Protein AF-A0A9P1E049-F1 (afdb_monomer)

Radius of gyration: 60.72 Å; Cα contacts (8 Å, |Δi|>4): 35; chains: 1; bounding box: 144×92×167 Å

Sequence (315 aa):
MLEVDAGVKSGQGVAPQSVVPIASRGMPDATMPEVDVGVKSGVPPRHGEQAEVAGMRGRLAALAAEEDARFRPSRTEVIPFIVEKQHGAPLVNQPAPTLSASSILDMARSIKSYSAGLMDTAVALQTIGRRRDELQHQADEAHHHSVAVQRRADEATAALSELQSKYDFLQSKYDRLQASFTDAGRQAVAAFQTSPEFSKIIASKLEAHRSEQVQAWLKTEEGQLWRDKEILMSFRCGRYDMQTTLYNRLAEFFPDFDPEKFGLPEIMPDPDGANEQANDLSLLHLDIPDDLEDAVHGFDFETILNGVPENMPDP

Nearest PDB structures (foldseek):
  8otz-assembly1_Cu  TM=3.083E-01  e=9.787E+00  Bos taurus

pLDDT: mean 72.19, std 22.94, range [35.19, 98.56]

Organism: Cuscuta europaea (NCBI:txid41803)

Foldseek 3Di:
DDDDDDDDDDDDDDDDDDDDDDDDDDDDDDDDDDDPPPDPPDDDDCPPPVVVVVVVVVVVVVVVVVVVVVPPPPPPPPPPPCPPPPDDDDDDDDPDDDQDPVNVVVVVVVVVVVVVVVVVVVVVVVVVVVVVVVVVVVVVVVVVVVVVVVVVVVVVVVVVVVVVVVVVVVVVVVVVVVVVVVVVVVVVVVVCCPDVVVLVVVVVVCVVCVVVVLVVCCPDPVVVVVVVVVVVLVVVQVVLVVVVVVQVVVCVVPVPDDCVVVVHDDRDDRSVPPPDPPPPPVPDPPCDDPVCVVVPVVDDPVVSVVPDPPDDDDD

Secondary structure (DSSP, 8-state):
--------------PPPP------PPPPP--PPP-------------HHHHHHHHHHHHHHHHHHHHHHHT---------------PPPP---PPPP---HHHHHHHHHHHHHHHHHHHHHHHHHHHHHHHHHHHHHHHHHHHHHHHHHHHHHHHHHHHHHHHHHHHHHHHHHHHHHHHHHHHHHHHHHHHHHTSHHHHHHHHHHHHHHHHHHHHHHTTSHHHHHHHHHHHHHHHHHHHHHHHHHHHHHHHHH-TT--TTTTTPPPPPPPSSS-TTT----TT------GGGHHHHTT--SHHHHTT--S-PPP-

Solvent-accessible surface area (backbone atoms only — not comparable to full-atom values): 20043 Å² total; per-residue (Å²): 140,78,90,87,87,89,83,90,78,92,75,84,88,80,81,87,77,82,88,75,83,82,75,91,72,79,84,75,89,76,87,77,78,88,75,86,83,82,75,80,88,78,82,76,80,78,70,59,63,64,52,50,55,51,49,51,54,52,51,54,53,50,52,54,53,51,49,55,63,69,63,54,76,76,76,79,79,74,74,76,80,79,78,76,78,79,73,87,75,84,90,71,93,70,78,83,81,79,80,48,74,62,62,53,52,52,49,52,52,49,54,51,55,50,55,48,55,52,51,54,49,50,54,49,51,54,51,52,46,55,53,48,57,53,51,50,53,52,50,53,52,51,49,54,51,50,55,57,49,51,53,51,52,53,54,49,52,52,51,51,54,54,51,48,55,53,48,56,55,49,50,58,50,49,54,51,50,52,51,51,50,55,48,55,49,51,52,51,51,54,56,42,68,74,29,72,67,42,53,50,53,50,52,54,52,46,62,76,41,39,67,59,51,51,61,51,45,56,66,38,70,68,33,44,54,51,49,54,50,50,54,53,46,56,52,46,45,58,50,43,56,52,49,54,53,52,50,55,57,46,37,76,77,32,88,87,62,47,46,65,86,71,74,42,74,75,86,73,79,63,73,82,72,52,78,88,75,74,85,74,69,91,80,70,84,73,86,72,63,77,86,52,60,82,69,51,81,80,66,74,62,63,70,66,66,73,64,65,78,98,73,77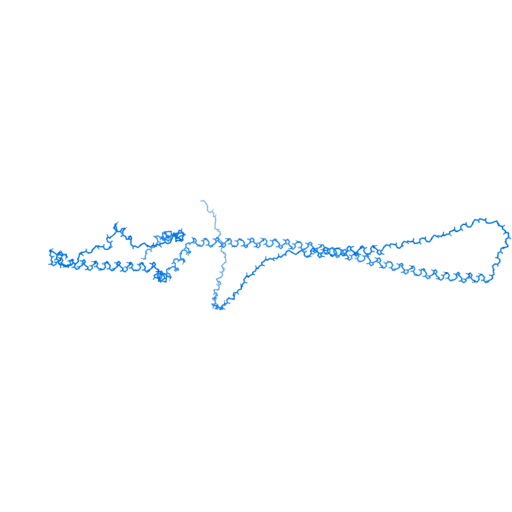,84,86,134

Structure (mmCIF, N/CA/C/O backbone):
data_AF-A0A9P1E049-F1
#
_entry.id   AF-A0A9P1E049-F1
#
loop_
_atom_site.group_PDB
_atom_site.id
_atom_site.type_symbol
_atom_site.label_atom_id
_atom_site.label_alt_id
_atom_site.label_comp_id
_atom_site.label_asym_id
_atom_site.label_entity_id
_atom_site.label_seq_id
_atom_site.pdbx_PDB_ins_code
_atom_site.Cartn_x
_atom_site.Cartn_y
_atom_site.Cartn_z
_atom_site.occupancy
_atom_site.B_iso_or_equiv
_atom_site.auth_seq_id
_atom_site.auth_comp_id
_atom_site.auth_asym_id
_atom_site.auth_atom_id
_atom_site.pdbx_PDB_model_num
ATOM 1 N N . MET A 1 1 ? -24.598 68.462 15.732 1.00 37.09 1 MET A N 1
ATOM 2 C CA . MET A 1 1 ? -23.619 68.444 14.625 1.00 37.09 1 MET A CA 1
ATOM 3 C C . MET A 1 1 ? -23.028 67.046 14.580 1.00 37.09 1 MET A C 1
ATOM 5 O O . MET A 1 1 ? -22.596 66.623 15.643 1.00 37.09 1 MET A O 1
ATOM 9 N N . LEU A 1 2 ? -22.981 66.275 13.495 1.00 40.53 2 LEU A N 1
ATOM 10 C CA . LEU A 1 2 ? -23.659 66.214 12.174 1.00 40.53 2 LEU A CA 1
ATOM 11 C C . LEU A 1 2 ? -23.729 64.674 11.876 1.00 40.53 2 LEU A C 1
ATOM 13 O O . LEU A 1 2 ? -22.944 63.931 12.462 1.00 40.53 2 LEU A O 1
ATOM 17 N N . GLU A 1 3 ? -24.734 64.075 11.222 1.00 41.12 3 GLU A N 1
ATOM 18 C CA . GLU A 1 3 ? -24.963 64.035 9.753 1.00 41.12 3 GLU A CA 1
ATOM 19 C C . GLU A 1 3 ? -23.679 63.734 8.939 1.00 41.12 3 GLU A C 1
ATOM 21 O O . GLU A 1 3 ? -22.664 64.386 9.159 1.00 41.12 3 GLU A O 1
ATOM 26 N N . VAL A 1 4 ? -23.597 62.801 7.978 1.00 45.66 4 VAL A N 1
ATOM 27 C CA . VAL A 1 4 ? -24.491 61.753 7.403 1.00 45.66 4 VAL A CA 1
ATOM 28 C C . VAL A 1 4 ? -23.581 60.543 6.994 1.00 45.66 4 VAL A C 1
ATOM 30 O O . VAL A 1 4 ? -22.399 60.574 7.325 1.00 45.66 4 VAL A O 1
ATOM 33 N N . ASP A 1 5 ? -23.958 59.417 6.366 1.00 44.25 5 ASP A N 1
ATOM 34 C CA . ASP A 1 5 ? -25.110 59.021 5.526 1.00 44.25 5 ASP A CA 1
ATOM 35 C C . ASP A 1 5 ? -25.341 57.480 5.557 1.00 44.25 5 ASP A C 1
ATOM 37 O O . ASP A 1 5 ? -24.629 56.750 6.250 1.00 44.25 5 ASP A O 1
ATOM 41 N N . ALA A 1 6 ? -26.310 56.966 4.788 1.00 45.03 6 ALA A N 1
ATOM 42 C CA . ALA A 1 6 ? -26.610 55.540 4.607 1.00 45.03 6 ALA A CA 1
ATOM 43 C C . ALA A 1 6 ? -25.948 54.908 3.356 1.00 45.03 6 ALA A C 1
ATOM 45 O O . ALA A 1 6 ? -25.547 55.591 2.417 1.00 45.03 6 ALA A O 1
ATOM 46 N N . GLY A 1 7 ? -25.873 53.568 3.314 1.00 40.03 7 GLY A N 1
ATOM 47 C CA . GLY A 1 7 ? -25.164 52.814 2.262 1.00 40.03 7 GLY A CA 1
ATOM 48 C C . GLY A 1 7 ? -25.811 51.483 1.854 1.00 40.03 7 GLY A C 1
ATOM 49 O O . GLY A 1 7 ? -25.113 50.488 1.672 1.00 40.03 7 GLY A O 1
ATOM 50 N N . VAL A 1 8 ? -27.142 51.428 1.740 1.00 41.16 8 VAL A N 1
ATOM 51 C CA . VAL A 1 8 ? -27.868 50.198 1.366 1.00 41.16 8 VAL A CA 1
ATOM 52 C C . VAL A 1 8 ? -27.619 49.823 -0.102 1.00 41.16 8 VAL A C 1
ATOM 54 O O . VAL A 1 8 ? -27.854 50.627 -1.002 1.00 41.16 8 VAL A O 1
ATOM 57 N N . LYS A 1 9 ? -27.243 48.563 -0.361 1.00 51.84 9 LYS A N 1
ATOM 58 C CA . LYS A 1 9 ? -27.331 47.939 -1.693 1.00 51.84 9 LYS A CA 1
ATOM 59 C C . LYS A 1 9 ? -28.055 46.597 -1.634 1.00 51.84 9 LYS A C 1
ATOM 61 O O . LYS A 1 9 ? -27.501 45.592 -1.201 1.00 51.84 9 LYS A O 1
ATOM 66 N N . SER A 1 10 ? -29.294 46.593 -2.113 1.00 45.22 10 SER A N 1
ATOM 67 C CA . SER A 1 10 ? -30.090 45.389 -2.358 1.00 45.22 10 SER A CA 1
ATOM 68 C C . SER A 1 10 ? -29.519 44.611 -3.552 1.00 45.22 10 SER A C 1
ATOM 70 O O . SER A 1 10 ? -29.306 45.197 -4.612 1.00 45.22 10 SER A O 1
ATOM 72 N N . GLY A 1 11 ? -29.292 43.303 -3.402 1.00 40.28 11 GLY A N 1
ATOM 73 C CA . GLY A 1 11 ? -28.699 42.450 -4.439 1.00 40.28 11 GLY A CA 1
ATOM 74 C C . GLY A 1 11 ? -29.458 41.136 -4.625 1.00 40.28 11 GLY A C 1
ATOM 75 O O . GLY A 1 11 ? -29.286 40.226 -3.829 1.00 40.28 11 GLY A O 1
ATOM 76 N N . GLN A 1 12 ? -30.299 41.098 -5.665 1.00 40.75 12 GLN A N 1
ATOM 77 C CA . GLN A 1 12 ? -30.917 39.946 -6.356 1.00 40.75 12 GLN A CA 1
ATOM 78 C C . GLN A 1 12 ? -31.013 38.590 -5.620 1.00 40.75 12 GLN A C 1
ATOM 80 O O . GLN A 1 12 ? -30.021 37.915 -5.364 1.00 40.75 12 GLN A O 1
ATOM 85 N N . GLY A 1 13 ? -32.250 38.127 -5.409 1.00 41.34 13 GLY A N 1
ATOM 86 C CA . GLY A 1 13 ? -32.528 36.788 -4.885 1.00 41.34 13 GLY A CA 1
ATOM 87 C C . GLY A 1 13 ? -32.246 35.654 -5.881 1.00 41.34 13 GLY A C 1
ATOM 88 O O . GLY A 1 13 ? -32.322 35.832 -7.097 1.00 41.34 13 GLY A O 1
ATOM 89 N N . VAL A 1 14 ? -31.986 34.465 -5.336 1.00 43.53 14 VAL A N 1
ATOM 90 C CA . VAL A 1 14 ? -31.868 33.193 -6.065 1.00 43.53 14 VAL A CA 1
ATOM 91 C C . VAL A 1 14 ? -33.107 32.347 -5.761 1.00 43.53 14 VAL A C 1
ATOM 93 O O . VAL A 1 14 ? -33.548 32.281 -4.615 1.00 43.53 14 VAL A O 1
ATOM 96 N N . ALA A 1 15 ? -33.697 31.727 -6.784 1.00 45.09 15 ALA A N 1
ATOM 97 C CA . ALA A 1 15 ? -34.918 30.935 -6.633 1.00 45.09 15 ALA A CA 1
ATOM 98 C C . ALA A 1 15 ? -34.662 29.599 -5.897 1.00 45.09 15 ALA A C 1
ATOM 100 O O . ALA A 1 15 ? -33.606 28.992 -6.099 1.00 45.09 15 ALA A O 1
ATOM 101 N N . PRO A 1 16 ? -35.624 29.096 -5.096 1.00 47.66 16 PRO A N 1
ATOM 102 C CA . PRO A 1 16 ? -35.517 27.773 -4.488 1.00 47.66 16 PRO A CA 1
ATOM 103 C C . PRO A 1 16 ? -35.558 26.691 -5.575 1.00 47.66 16 PRO A C 1
ATOM 105 O O . PRO A 1 16 ? -36.514 26.612 -6.349 1.00 47.66 16 PRO A O 1
ATOM 108 N N . GLN A 1 17 ? -34.525 25.848 -5.642 1.00 47.50 17 GLN A N 1
ATOM 109 C CA . GLN A 1 17 ? -34.531 24.694 -6.541 1.00 47.50 17 GLN A CA 1
ATOM 110 C C . GLN A 1 17 ? -35.416 23.571 -5.986 1.00 47.50 17 GLN A C 1
ATOM 112 O O . GLN A 1 17 ? -35.529 23.378 -4.776 1.00 47.50 17 GLN A O 1
ATOM 117 N N . SER A 1 18 ? -36.069 22.844 -6.894 1.00 47.88 18 SER A N 1
ATOM 118 C CA . SER A 1 18 ? -37.020 21.784 -6.558 1.00 47.88 18 SER A CA 1
ATOM 119 C C . SER A 1 18 ? -36.333 20.601 -5.872 1.00 47.88 18 SER A C 1
ATOM 121 O O . SER A 1 18 ? -35.349 20.066 -6.383 1.00 47.88 18 SER A O 1
ATOM 123 N N . VAL A 1 19 ? -36.886 20.158 -4.740 1.00 43.62 19 VAL A N 1
ATOM 124 C CA . VAL A 1 19 ? -36.506 18.885 -4.119 1.00 43.62 19 VAL A CA 1
ATOM 125 C C . VAL A 1 19 ? -37.002 17.741 -5.002 1.00 43.62 19 VAL A C 1
ATOM 127 O O . VAL A 1 19 ? -38.207 17.546 -5.157 1.00 43.62 19 VAL A O 1
ATOM 130 N N . VAL A 1 20 ? -36.071 16.961 -5.550 1.00 51.47 20 VAL A N 1
ATOM 131 C CA . VAL A 1 20 ? -36.377 15.711 -6.257 1.00 51.47 20 VAL A CA 1
ATOM 132 C C . VAL A 1 20 ? -36.315 14.555 -5.252 1.00 51.47 20 VAL A C 1
ATOM 134 O O . VAL A 1 20 ? -35.267 14.363 -4.633 1.00 51.47 20 VAL A O 1
ATOM 137 N N . PRO A 1 21 ? -37.389 13.764 -5.068 1.00 45.88 21 PRO A N 1
ATOM 138 C CA . PRO A 1 21 ? -37.354 12.613 -4.175 1.00 45.88 21 PRO A CA 1
ATOM 139 C C . PRO A 1 21 ? -36.491 11.496 -4.778 1.00 45.88 21 PRO A C 1
ATOM 141 O O . PRO A 1 21 ? -36.800 10.957 -5.842 1.00 45.88 21 PRO A O 1
ATOM 144 N N . ILE A 1 22 ? -35.416 11.118 -4.083 1.00 42.38 22 ILE A N 1
ATOM 145 C CA . ILE A 1 22 ? -34.613 9.945 -4.445 1.00 42.38 22 ILE A CA 1
ATOM 146 C C . ILE A 1 22 ? -35.406 8.694 -4.060 1.00 42.38 22 ILE A C 1
ATOM 148 O O . ILE A 1 22 ? -35.577 8.391 -2.881 1.00 42.38 22 ILE A O 1
ATOM 152 N N . ALA A 1 23 ? -35.902 7.968 -5.061 1.00 40.38 23 ALA A N 1
ATOM 153 C CA . ALA A 1 23 ? -36.619 6.718 -4.848 1.00 40.38 23 ALA A CA 1
ATOM 154 C C . ALA A 1 23 ? -35.680 5.629 -4.299 1.00 40.38 23 ALA A C 1
ATOM 156 O O . ALA A 1 23 ? -34.612 5.377 -4.861 1.00 40.38 23 ALA A O 1
ATOM 157 N N . SER A 1 24 ? -36.104 4.951 -3.230 1.00 48.44 24 SER A N 1
ATOM 158 C CA . SER A 1 24 ? -35.381 3.830 -2.625 1.00 48.44 24 SER A CA 1
ATOM 159 C C . SER A 1 24 ? -35.225 2.678 -3.623 1.00 48.44 24 SER A C 1
ATOM 161 O O . SER A 1 24 ? -36.165 1.928 -3.882 1.00 48.44 24 SER A O 1
ATOM 163 N N . ARG A 1 25 ? -34.025 2.525 -4.190 1.00 43.91 25 ARG A N 1
ATOM 164 C CA . ARG A 1 25 ? -33.674 1.399 -5.061 1.00 43.91 25 ARG A CA 1
ATOM 165 C C . ARG A 1 25 ? -33.050 0.298 -4.204 1.00 43.91 25 ARG A C 1
ATOM 167 O O . ARG A 1 25 ? -32.076 0.555 -3.506 1.00 43.91 25 ARG A O 1
ATOM 174 N N . GLY A 1 26 ? -33.655 -0.889 -4.219 1.00 38.44 26 GLY A N 1
ATOM 175 C CA . GLY A 1 26 ? -33.317 -1.971 -3.290 1.00 38.44 26 GLY A CA 1
ATOM 176 C C . GLY A 1 26 ? -31.872 -2.466 -3.394 1.00 38.44 26 GLY A C 1
ATOM 177 O O . GLY A 1 26 ? -31.290 -2.481 -4.480 1.00 38.44 26 GLY A O 1
ATOM 178 N N . MET A 1 27 ? -31.334 -2.908 -2.254 1.00 43.09 27 MET A N 1
ATOM 179 C CA . MET A 1 27 ? -30.078 -3.656 -2.174 1.00 43.09 27 MET A CA 1
ATOM 180 C C . MET A 1 27 ? -30.185 -4.946 -3.008 1.00 43.09 27 MET A C 1
ATOM 182 O O . MET A 1 27 ? -31.119 -5.718 -2.778 1.00 43.09 27 MET A O 1
ATOM 186 N N . PRO A 1 28 ? -29.257 -5.226 -3.938 1.00 50.31 28 PRO A N 1
ATOM 187 C CA . PRO A 1 28 ? -29.021 -6.590 -4.385 1.00 50.31 28 PRO A CA 1
ATOM 188 C C . PRO A 1 28 ? -28.274 -7.353 -3.283 1.00 50.31 28 PRO A C 1
ATOM 190 O O . PRO A 1 28 ? -27.325 -6.831 -2.697 1.00 50.31 28 PRO A O 1
ATOM 193 N N . ASP A 1 29 ? -28.701 -8.584 -3.014 1.00 49.91 29 ASP A N 1
ATOM 194 C CA . ASP A 1 29 ? -28.000 -9.487 -2.101 1.00 49.91 29 ASP A CA 1
ATOM 195 C C . ASP A 1 29 ? -26.613 -9.845 -2.668 1.00 49.91 29 ASP A C 1
ATOM 197 O O . ASP A 1 29 ? -26.468 -10.112 -3.865 1.00 49.91 29 ASP A O 1
ATOM 201 N N . ALA A 1 30 ? -25.584 -9.789 -1.823 1.00 40.06 30 ALA A N 1
ATOM 202 C CA . ALA A 1 30 ? -24.183 -9.752 -2.233 1.00 40.06 30 ALA A CA 1
ATOM 203 C C . ALA A 1 30 ? -23.343 -10.761 -1.441 1.00 40.06 30 ALA A C 1
ATOM 205 O O . ALA A 1 30 ? -22.489 -10.394 -0.633 1.00 40.06 30 ALA A O 1
ATOM 206 N N . THR A 1 31 ? -23.582 -12.048 -1.703 1.00 45.25 31 THR A N 1
ATOM 207 C CA . THR A 1 31 ? -22.755 -13.159 -1.208 1.00 45.25 31 THR A CA 1
ATOM 208 C C . THR A 1 31 ? -21.274 -12.906 -1.514 1.00 45.25 31 THR A C 1
ATOM 210 O O . THR A 1 31 ? -20.852 -12.958 -2.670 1.00 45.25 31 THR A O 1
ATOM 213 N N . MET A 1 32 ? -20.482 -12.623 -0.480 1.00 40.19 32 MET A N 1
ATOM 214 C CA . MET A 1 32 ? -19.039 -12.405 -0.594 1.00 40.19 32 MET A CA 1
ATOM 215 C C . MET A 1 32 ? -18.323 -13.757 -0.742 1.00 40.19 32 MET A C 1
ATOM 217 O O . MET A 1 32 ? -18.459 -14.593 0.152 1.00 40.19 32 MET A O 1
ATOM 221 N N . PRO A 1 33 ? -17.546 -14.001 -1.813 1.00 48.84 33 PRO A N 1
ATOM 222 C CA . PRO A 1 33 ? -16.621 -15.125 -1.840 1.00 48.84 33 PRO A CA 1
ATOM 223 C C . PRO A 1 33 ? -15.410 -14.814 -0.950 1.00 48.84 33 PRO A C 1
ATOM 225 O O . PRO A 1 33 ? -14.822 -13.735 -1.049 1.00 48.84 33 PRO A O 1
ATOM 228 N N . GLU A 1 34 ? -15.003 -15.766 -0.113 1.00 44.34 34 GLU A N 1
ATOM 229 C CA . GLU A 1 34 ? -13.713 -15.685 0.576 1.00 44.34 34 GLU A CA 1
ATOM 230 C C . GLU A 1 34 ? -12.575 -15.717 -0.454 1.00 44.34 34 GLU A C 1
ATOM 232 O O . GLU A 1 34 ? -12.499 -16.615 -1.295 1.00 44.34 34 GLU A O 1
ATOM 237 N N . VAL A 1 35 ? -11.678 -14.731 -0.385 1.00 39.78 35 VAL A N 1
ATOM 238 C CA . VAL A 1 35 ? -10.445 -14.694 -1.178 1.00 39.78 35 VAL A CA 1
ATOM 239 C C . VAL A 1 35 ? -9.273 -14.796 -0.211 1.00 39.78 35 VAL A C 1
ATOM 241 O O . VAL A 1 35 ? -8.953 -13.840 0.491 1.00 39.78 35 VAL A O 1
ATOM 244 N N . ASP A 1 36 ? -8.651 -15.972 -0.173 1.00 42.69 36 ASP A N 1
ATOM 245 C CA . ASP A 1 36 ? -7.492 -16.275 0.668 1.00 42.69 36 ASP A CA 1
ATOM 246 C C . ASP A 1 36 ? -6.267 -15.437 0.245 1.00 42.69 36 ASP A C 1
ATOM 248 O O . ASP A 1 36 ? -5.695 -15.627 -0.833 1.00 42.69 36 ASP A O 1
ATOM 252 N N . VAL A 1 37 ? -5.861 -14.477 1.084 1.00 40.47 37 VAL A N 1
ATOM 253 C CA . VAL A 1 37 ? -4.779 -13.517 0.787 1.00 40.47 37 VAL A CA 1
ATOM 254 C C . VAL A 1 37 ? -3.405 -14.087 1.177 1.00 40.47 37 VAL A C 1
ATOM 256 O O . VAL A 1 37 ? -2.613 -13.469 1.890 1.00 40.47 37 VAL A O 1
ATOM 259 N N . GLY A 1 38 ? -3.086 -15.275 0.662 1.00 49.50 38 GLY A N 1
ATOM 260 C CA . GLY A 1 38 ? -1.809 -15.977 0.850 1.00 49.50 38 GLY A CA 1
ATOM 261 C C . GLY A 1 38 ? -0.605 -15.364 0.109 1.00 49.50 38 GLY A C 1
ATOM 262 O O . GLY A 1 38 ? 0.149 -16.080 -0.554 1.00 49.50 38 GLY A O 1
ATOM 263 N N . VAL A 1 39 ? -0.394 -14.043 0.180 1.00 39.72 39 VAL A N 1
ATOM 264 C CA . VAL A 1 39 ? 0.622 -13.333 -0.624 1.00 39.72 39 VAL A CA 1
ATOM 265 C C . VAL A 1 39 ? 2.005 -13.332 0.043 1.00 39.72 39 VAL A C 1
ATOM 267 O O . VAL A 1 39 ? 2.397 -12.408 0.756 1.00 39.72 39 VAL A O 1
ATOM 270 N N . LYS A 1 40 ? 2.812 -14.353 -0.267 1.00 49.97 40 LYS A N 1
ATOM 271 C CA . LYS A 1 40 ? 4.257 -14.375 0.030 1.00 49.97 40 LYS A CA 1
ATOM 272 C C . LYS A 1 40 ? 5.021 -13.407 -0.887 1.00 49.97 40 LYS A C 1
ATOM 274 O O . LYS A 1 40 ? 5.539 -13.815 -1.925 1.00 49.97 40 LYS A O 1
ATOM 279 N N . SER A 1 41 ? 5.137 -12.136 -0.498 1.00 38.00 41 SER A N 1
ATOM 280 C CA . SER A 1 41 ? 5.900 -11.116 -1.244 1.00 38.00 41 SER A CA 1
ATOM 281 C C . SER A 1 41 ? 7.428 -11.264 -1.091 1.00 38.00 41 SER A C 1
ATOM 283 O O . SER A 1 41 ? 8.106 -10.393 -0.548 1.00 38.00 41 SER A O 1
ATOM 285 N N . GLY A 1 42 ? 7.983 -12.373 -1.586 1.00 38.06 42 GLY A N 1
ATOM 286 C CA . GLY A 1 42 ? 9.425 -12.613 -1.688 1.00 38.06 42 GLY A CA 1
ATOM 287 C C . GLY A 1 42 ? 9.929 -12.440 -3.121 1.00 38.06 42 GLY A C 1
ATOM 288 O O . GLY A 1 42 ? 10.151 -13.433 -3.807 1.00 38.06 42 GLY A O 1
ATOM 289 N N . VAL A 1 43 ? 10.100 -11.198 -3.585 1.00 44.00 43 VAL A N 1
ATOM 290 C CA . VAL A 1 43 ? 10.662 -10.910 -4.919 1.00 44.00 43 VAL A CA 1
ATOM 291 C C . VAL A 1 43 ? 12.198 -10.939 -4.848 1.00 44.00 43 VAL A C 1
ATOM 293 O O . VAL A 1 43 ? 12.776 -10.081 -4.179 1.00 44.00 43 VAL A O 1
ATOM 296 N N . PRO A 1 44 ? 12.891 -11.884 -5.515 1.00 47.59 44 PRO A N 1
ATOM 297 C CA . PRO A 1 44 ? 14.351 -11.896 -5.551 1.00 47.59 44 PRO A CA 1
ATOM 298 C C . PRO A 1 44 ? 14.897 -10.791 -6.478 1.00 47.59 44 PRO A C 1
ATOM 300 O O . PRO A 1 44 ? 14.253 -10.448 -7.475 1.00 47.59 44 PRO A O 1
ATOM 303 N N . PRO A 1 45 ? 16.097 -10.242 -6.208 1.00 47.12 45 PRO A N 1
ATOM 304 C CA . PRO A 1 45 ? 16.695 -9.200 -7.041 1.00 47.12 45 PRO A CA 1
ATOM 305 C C . PRO A 1 45 ? 17.025 -9.708 -8.455 1.00 47.12 45 PRO A C 1
ATOM 307 O O . PRO A 1 45 ? 17.615 -10.778 -8.628 1.00 47.12 45 PRO A O 1
ATOM 310 N N . ARG A 1 46 ? 16.694 -8.912 -9.486 1.00 56.59 46 ARG A N 1
ATOM 311 C CA . ARG A 1 46 ? 16.990 -9.215 -10.901 1.00 56.59 46 ARG A CA 1
ATOM 312 C C . ARG A 1 46 ? 18.484 -9.066 -11.228 1.00 56.59 46 ARG A C 1
ATOM 314 O O . ARG A 1 46 ? 18.894 -8.140 -11.919 1.00 56.59 46 ARG A O 1
ATOM 321 N N . HIS A 1 47 ? 19.306 -10.025 -10.810 1.00 50.66 47 HIS A N 1
ATOM 322 C CA . HIS A 1 47 ? 20.718 -10.089 -11.219 1.00 50.66 47 HIS A CA 1
ATOM 323 C C . HIS A 1 47 ? 20.937 -10.478 -12.701 1.00 50.66 47 HIS A C 1
ATOM 325 O O . HIS A 1 47 ? 22.065 -10.410 -13.182 1.00 50.66 47 HIS A O 1
ATOM 331 N N . GLY A 1 48 ? 19.885 -10.857 -13.441 1.00 46.06 48 GLY A N 1
ATOM 332 C CA . GLY A 1 48 ? 19.989 -11.264 -14.850 1.00 46.06 48 GLY A CA 1
ATOM 333 C C . GLY A 1 48 ? 20.271 -10.118 -15.832 1.00 46.06 48 GLY A C 1
ATOM 334 O O . GLY A 1 48 ? 21.155 -10.236 -16.674 1.00 46.06 48 GLY A O 1
ATOM 335 N N . GLU A 1 49 ? 19.570 -8.988 -15.709 1.00 48.09 49 GLU A N 1
ATOM 336 C CA . GLU A 1 49 ? 19.572 -7.932 -16.741 1.00 48.09 49 GLU A CA 1
ATOM 337 C C . GLU A 1 49 ? 20.937 -7.231 -16.875 1.00 48.09 49 GLU A C 1
ATOM 339 O O . GLU A 1 49 ? 21.388 -6.943 -17.984 1.00 48.09 49 GLU A O 1
ATOM 344 N N . GLN A 1 50 ? 21.665 -7.041 -15.768 1.00 49.69 50 GLN A N 1
ATOM 345 C CA . GLN A 1 50 ? 23.038 -6.519 -15.819 1.00 49.69 50 GLN A CA 1
ATOM 346 C C . GLN A 1 50 ? 24.027 -7.518 -16.442 1.00 49.69 50 GLN A C 1
ATOM 348 O O . GLN A 1 50 ? 24.945 -7.101 -17.151 1.00 49.69 50 GLN A O 1
ATOM 353 N N . ALA A 1 51 ? 23.836 -8.824 -16.226 1.00 52.22 51 ALA A N 1
ATOM 354 C CA . ALA A 1 51 ? 24.665 -9.856 -16.848 1.00 52.22 51 ALA A CA 1
ATOM 355 C C . ALA A 1 51 ? 24.431 -9.931 -18.367 1.00 52.22 51 ALA A C 1
ATOM 357 O O . ALA A 1 51 ? 25.380 -10.117 -19.129 1.00 52.22 51 ALA A O 1
ATOM 358 N N . GLU A 1 52 ? 23.194 -9.719 -18.821 1.00 51.91 52 GLU A N 1
ATOM 359 C CA . GLU A 1 52 ? 22.855 -9.730 -20.245 1.00 51.91 52 GLU A CA 1
ATOM 360 C C . GLU A 1 52 ? 23.427 -8.504 -20.980 1.00 51.91 52 GLU A C 1
ATOM 362 O O . GLU A 1 52 ? 24.090 -8.657 -22.008 1.00 51.91 52 GLU A O 1
ATOM 367 N N . VAL A 1 53 ? 23.305 -7.299 -20.404 1.00 57.75 53 VAL A N 1
ATOM 368 C CA . VAL A 1 53 ? 23.924 -6.071 -20.951 1.00 57.75 53 VAL A CA 1
ATOM 369 C C . VAL A 1 53 ? 25.459 -6.159 -20.961 1.00 57.75 53 VAL A C 1
ATOM 371 O O . VAL A 1 53 ? 26.098 -5.745 -21.936 1.00 57.75 53 VAL A O 1
ATOM 374 N N . ALA A 1 54 ? 26.071 -6.748 -19.928 1.00 54.81 54 ALA A N 1
ATOM 375 C CA . ALA A 1 54 ? 27.507 -7.031 -19.916 1.00 54.81 54 ALA A CA 1
ATOM 376 C C . ALA A 1 54 ? 27.903 -8.039 -21.014 1.00 54.81 54 ALA A C 1
ATOM 378 O O . ALA A 1 54 ? 28.886 -7.822 -21.726 1.00 54.81 54 ALA A O 1
ATOM 379 N N . GLY A 1 55 ? 27.106 -9.094 -21.214 1.00 60.84 55 GLY A N 1
ATOM 380 C CA . GLY A 1 55 ? 27.296 -10.082 -22.277 1.00 60.84 55 GLY A CA 1
ATOM 381 C C . GLY A 1 55 ? 27.199 -9.488 -23.687 1.00 60.84 55 GLY A C 1
ATOM 382 O O . GLY A 1 55 ? 28.010 -9.824 -24.552 1.00 60.84 55 GLY A O 1
ATOM 383 N N . MET A 1 56 ? 26.268 -8.556 -23.922 1.00 63.62 56 MET A N 1
ATOM 384 C CA . MET A 1 56 ? 26.160 -7.842 -25.201 1.00 63.62 56 MET A CA 1
ATOM 385 C C . MET A 1 56 ? 27.369 -6.931 -25.458 1.00 63.62 56 MET A C 1
ATOM 387 O O . MET A 1 56 ? 27.925 -6.963 -26.557 1.00 63.62 56 MET A O 1
ATOM 391 N N . ARG A 1 57 ? 27.847 -6.187 -24.447 1.00 58.97 57 ARG A N 1
ATOM 392 C CA . ARG A 1 57 ? 29.089 -5.395 -24.563 1.00 58.97 57 ARG A CA 1
ATOM 393 C C . ARG A 1 57 ? 30.315 -6.272 -24.831 1.00 58.97 57 ARG A C 1
ATOM 395 O O . ARG A 1 57 ? 31.128 -5.920 -25.683 1.00 58.97 57 ARG A O 1
ATOM 402 N N . GLY A 1 58 ? 30.419 -7.431 -24.178 1.00 67.75 58 GLY A N 1
ATOM 403 C CA . GLY A 1 58 ? 31.483 -8.407 -24.436 1.00 67.75 58 GLY A CA 1
ATOM 404 C C . GLY A 1 58 ? 31.471 -8.945 -25.872 1.00 67.75 58 GLY A C 1
ATOM 405 O O . GLY A 1 58 ? 32.523 -9.039 -26.501 1.00 67.75 58 GLY A O 1
ATOM 406 N N . ARG A 1 59 ? 30.286 -9.231 -26.430 1.00 66.69 59 ARG A N 1
ATOM 407 C CA . ARG A 1 59 ? 30.133 -9.679 -27.828 1.00 66.69 59 ARG A CA 1
ATOM 408 C C . ARG A 1 59 ? 30.483 -8.592 -28.847 1.00 66.69 59 ARG A C 1
ATOM 410 O O . ARG A 1 59 ? 31.140 -8.900 -29.836 1.00 66.69 59 ARG A O 1
ATOM 417 N N . LEU A 1 60 ? 30.113 -7.335 -28.595 1.00 59.56 60 LEU A N 1
ATOM 418 C CA . LEU A 1 60 ? 30.514 -6.198 -29.437 1.00 59.56 60 LEU A CA 1
ATOM 419 C C . LEU A 1 60 ? 32.036 -5.978 -29.429 1.00 59.56 60 LEU A C 1
ATOM 421 O O . LEU A 1 60 ? 32.629 -5.803 -30.490 1.00 59.56 60 LEU A O 1
ATOM 425 N N . ALA A 1 61 ? 32.679 -6.062 -28.260 1.00 64.88 61 ALA A N 1
ATOM 426 C CA . ALA A 1 61 ? 34.137 -5.971 -28.156 1.00 64.88 61 ALA A CA 1
ATOM 427 C C . ALA A 1 61 ? 34.855 -7.136 -28.869 1.00 64.88 61 ALA A C 1
ATOM 429 O O . ALA A 1 61 ? 35.874 -6.919 -29.522 1.00 64.88 61 ALA A O 1
ATOM 430 N N . ALA A 1 62 ? 34.309 -8.355 -28.790 1.00 64.25 62 ALA A N 1
ATOM 431 C CA . ALA A 1 62 ? 34.849 -9.517 -29.495 1.00 64.25 62 ALA A CA 1
ATOM 432 C C . ALA A 1 62 ? 34.755 -9.372 -31.024 1.00 64.25 62 ALA A C 1
ATOM 434 O O . ALA A 1 62 ? 35.732 -9.647 -31.713 1.00 64.25 62 ALA A O 1
ATOM 435 N N . LEU A 1 63 ? 33.624 -8.889 -31.553 1.00 62.41 63 LEU A N 1
ATOM 436 C CA . LEU A 1 63 ? 33.449 -8.658 -32.993 1.00 62.41 63 LEU A CA 1
ATOM 437 C C . LEU A 1 63 ? 34.381 -7.557 -33.523 1.00 62.41 63 LEU A C 1
ATOM 439 O O . LEU A 1 63 ? 34.989 -7.740 -34.574 1.00 62.41 63 LEU A O 1
ATOM 443 N N . ALA A 1 64 ? 34.565 -6.464 -32.775 1.00 59.59 64 ALA A N 1
ATOM 444 C CA . ALA A 1 64 ? 35.518 -5.412 -33.139 1.00 59.59 64 ALA A CA 1
ATOM 445 C C . ALA A 1 64 ? 36.972 -5.930 -33.182 1.00 59.59 64 ALA A C 1
ATOM 447 O O . ALA A 1 64 ? 37.719 -5.615 -34.106 1.00 59.59 64 ALA A O 1
ATOM 448 N N . ALA A 1 65 ? 37.362 -6.777 -32.221 1.00 62.28 65 ALA A N 1
ATOM 449 C CA . ALA A 1 65 ? 38.670 -7.433 -32.228 1.00 62.28 65 ALA A CA 1
ATOM 450 C C . ALA A 1 65 ? 38.821 -8.461 -33.369 1.00 62.28 65 ALA A C 1
ATOM 452 O O . ALA A 1 65 ? 39.932 -8.688 -33.852 1.00 62.28 65 ALA A O 1
ATOM 453 N N . GLU A 1 66 ? 37.725 -9.077 -33.822 1.00 62.53 66 GLU A N 1
ATOM 454 C CA . GLU A 1 66 ? 37.742 -10.008 -34.953 1.00 62.53 66 GLU A CA 1
ATOM 455 C C . GLU A 1 66 ? 37.870 -9.286 -36.307 1.00 62.53 66 GLU A C 1
ATOM 457 O O . GLU A 1 66 ? 38.565 -9.786 -37.193 1.00 62.53 66 GLU A O 1
ATOM 462 N N . GLU A 1 67 ? 37.283 -8.095 -36.474 1.00 57.38 67 GLU A N 1
ATOM 463 C CA . GLU A 1 67 ? 37.538 -7.256 -37.656 1.00 57.38 67 GLU A CA 1
ATOM 464 C C . GLU A 1 67 ? 38.980 -6.735 -37.701 1.00 57.38 67 GLU A C 1
ATOM 466 O O . GLU A 1 67 ? 39.630 -6.870 -38.737 1.00 57.38 67 GLU A O 1
ATOM 471 N N . ASP A 1 68 ? 39.528 -6.235 -36.589 1.00 52.91 68 ASP A N 1
ATOM 472 C CA . ASP A 1 68 ? 40.923 -5.761 -36.531 1.00 52.91 68 ASP A CA 1
ATOM 473 C C . ASP A 1 68 ? 41.930 -6.901 -36.809 1.00 52.91 68 ASP A C 1
ATOM 475 O O . ASP A 1 68 ? 42.926 -6.730 -37.518 1.00 52.91 68 ASP A O 1
ATOM 479 N N . ALA A 1 69 ? 41.619 -8.127 -36.368 1.00 55.94 69 ALA A N 1
ATOM 480 C CA . ALA A 1 69 ? 42.390 -9.320 -36.716 1.00 55.94 69 ALA A CA 1
ATOM 481 C C . ALA A 1 69 ? 42.325 -9.672 -38.217 1.00 55.94 69 ALA A C 1
ATOM 483 O O . ALA A 1 69 ? 43.333 -10.110 -38.783 1.00 55.94 69 ALA A O 1
ATOM 484 N N . ARG A 1 70 ? 41.172 -9.469 -38.872 1.00 52.69 70 ARG A N 1
ATOM 485 C CA . ARG A 1 70 ? 40.994 -9.656 -40.327 1.00 52.69 70 ARG A CA 1
ATOM 486 C C . ARG A 1 70 ? 41.656 -8.539 -41.139 1.00 52.69 70 ARG A C 1
ATOM 488 O O . ARG A 1 70 ? 42.127 -8.809 -42.240 1.00 52.69 70 ARG A O 1
ATOM 495 N N . PHE A 1 71 ? 41.737 -7.322 -40.598 1.00 45.31 71 PHE A N 1
ATOM 496 C CA . PHE A 1 71 ? 42.382 -6.171 -41.236 1.00 45.31 71 PHE A CA 1
ATOM 497 C C . PHE A 1 71 ? 43.866 -6.004 -40.871 1.00 45.31 71 PHE A C 1
ATOM 499 O O . PHE A 1 71 ? 44.452 -4.943 -41.094 1.00 45.31 71 PHE A O 1
ATOM 506 N N . ARG A 1 72 ? 44.540 -7.073 -40.416 1.00 42.94 72 ARG A N 1
ATOM 507 C CA . ARG A 1 72 ? 46.006 -7.128 -40.499 1.00 42.94 72 ARG A CA 1
ATOM 508 C C . ARG A 1 72 ? 46.421 -6.897 -41.958 1.00 42.94 72 ARG A C 1
ATOM 510 O O . ARG A 1 72 ? 46.113 -7.749 -42.797 1.00 42.94 72 ARG A O 1
ATOM 517 N N . PRO A 1 73 ? 47.144 -5.808 -42.291 1.00 44.06 73 PRO A N 1
ATOM 518 C CA . PRO A 1 73 ? 47.605 -5.602 -43.653 1.00 44.06 73 PRO A CA 1
ATOM 519 C C . PRO A 1 73 ? 48.513 -6.772 -44.018 1.00 44.06 73 PRO A C 1
ATOM 521 O O . PRO A 1 73 ? 49.516 -7.023 -43.343 1.00 44.06 73 PRO A O 1
ATOM 524 N N . SER A 1 74 ? 48.132 -7.516 -45.060 1.00 46.31 74 SER A N 1
ATOM 525 C CA . SER A 1 74 ? 48.912 -8.651 -45.551 1.00 46.31 74 SER A CA 1
ATOM 526 C C . SER A 1 74 ? 50.306 -8.149 -45.892 1.00 46.31 74 SER A C 1
ATOM 528 O O . SER A 1 74 ? 50.469 -7.376 -46.835 1.00 46.31 74 SER A O 1
ATOM 530 N N . ARG A 1 75 ? 51.271 -8.529 -45.043 1.00 41.88 75 ARG A N 1
ATOM 531 C CA . ARG A 1 75 ? 52.651 -8.031 -45.000 1.00 41.88 75 ARG A CA 1
ATOM 532 C C . ARG A 1 75 ? 53.176 -7.875 -46.418 1.00 41.88 75 ARG A C 1
ATOM 534 O O . ARG A 1 75 ? 53.435 -8.888 -47.058 1.00 41.88 75 ARG A O 1
ATOM 541 N N . THR A 1 76 ? 53.322 -6.632 -46.880 1.00 45.44 76 THR A N 1
ATOM 542 C CA . THR A 1 76 ? 53.725 -6.346 -48.257 1.00 45.44 76 THR A CA 1
ATOM 543 C C . THR A 1 76 ? 55.010 -7.097 -48.558 1.00 45.44 76 THR A C 1
ATOM 545 O O . THR A 1 76 ? 56.072 -6.747 -48.037 1.00 45.44 76 THR A O 1
ATOM 548 N N . GLU A 1 77 ? 54.916 -8.138 -49.385 1.00 39.81 77 GLU A N 1
ATOM 549 C CA . GLU A 1 77 ? 56.086 -8.802 -49.932 1.00 39.81 77 GLU A CA 1
ATOM 550 C C . GLU A 1 77 ? 56.704 -7.836 -50.934 1.00 39.81 77 GLU A C 1
ATOM 552 O O . GLU A 1 77 ? 56.391 -7.820 -52.124 1.00 39.81 77 GLU A O 1
ATOM 557 N N . VAL A 1 78 ? 57.560 -6.961 -50.405 1.00 41.72 78 VAL A N 1
ATOM 558 C CA . VAL A 1 78 ? 58.493 -6.160 -51.184 1.00 41.72 78 VAL A CA 1
ATOM 559 C C . VAL A 1 78 ? 59.424 -7.158 -51.852 1.00 41.72 78 VAL A C 1
ATOM 561 O O . VAL A 1 78 ? 60.444 -7.540 -51.279 1.00 41.72 78 VAL A O 1
ATOM 564 N N . ILE A 1 79 ? 59.026 -7.619 -53.041 1.00 36.72 79 ILE A N 1
ATOM 565 C CA . ILE A 1 79 ? 59.839 -8.464 -53.910 1.00 36.72 79 ILE A CA 1
ATOM 566 C C . ILE A 1 79 ? 61.177 -7.736 -54.058 1.00 36.72 79 ILE A C 1
ATOM 568 O O . ILE A 1 79 ? 61.203 -6.641 -54.633 1.00 36.72 79 ILE A O 1
ATOM 572 N N . PRO A 1 80 ? 62.283 -8.275 -53.516 1.00 37.41 80 PRO A N 1
ATOM 573 C CA . PRO A 1 80 ? 63.561 -7.615 -53.651 1.00 37.41 80 PRO A CA 1
ATOM 574 C C . PRO A 1 80 ? 63.929 -7.680 -55.128 1.00 37.41 80 PRO A C 1
ATOM 576 O O . PRO A 1 80 ? 64.152 -8.761 -55.674 1.00 37.41 80 PRO A O 1
ATOM 579 N N . PHE A 1 81 ? 63.990 -6.524 -55.788 1.00 35.19 81 PHE A N 1
ATOM 580 C CA . PHE A 1 81 ? 64.601 -6.430 -57.106 1.00 35.19 81 PHE A CA 1
ATOM 581 C C . PHE A 1 81 ? 66.083 -6.778 -56.938 1.00 35.19 81 PHE A C 1
ATOM 583 O O . PHE A 1 81 ? 66.893 -5.937 -56.545 1.00 35.19 81 PHE A O 1
ATOM 590 N N . ILE A 1 82 ? 66.427 -8.044 -57.189 1.00 37.78 82 ILE A N 1
ATOM 591 C CA . ILE A 1 82 ? 67.808 -8.519 -57.209 1.00 37.78 82 ILE A CA 1
ATOM 592 C C . ILE A 1 82 ? 68.459 -7.904 -58.447 1.00 37.78 82 ILE A C 1
ATOM 594 O O . ILE A 1 82 ? 68.464 -8.476 -59.535 1.00 37.78 82 ILE A O 1
ATOM 598 N N . VAL A 1 83 ? 68.987 -6.692 -58.277 1.00 44.97 83 VAL A N 1
ATOM 599 C CA . VAL A 1 83 ? 69.875 -6.053 -59.246 1.00 44.97 83 VAL A CA 1
ATOM 600 C C . VAL A 1 83 ? 71.204 -6.796 -59.177 1.00 44.97 83 VAL A C 1
ATOM 602 O O . VAL A 1 83 ? 72.125 -6.404 -58.456 1.00 44.97 83 VAL A O 1
ATOM 605 N N . GLU A 1 84 ? 71.277 -7.917 -59.894 1.00 36.84 84 GLU A N 1
ATOM 606 C CA . GLU A 1 84 ? 72.486 -8.719 -60.028 1.00 36.84 84 GLU A CA 1
ATOM 607 C C . GLU A 1 84 ? 73.561 -7.889 -60.745 1.00 36.84 84 GLU A C 1
ATOM 609 O O . GLU A 1 84 ? 73.626 -7.811 -61.972 1.00 36.84 84 GLU A O 1
ATOM 614 N N . LYS A 1 85 ? 74.416 -7.224 -59.958 1.00 46.75 85 LYS A N 1
ATOM 615 C CA . LYS A 1 85 ? 75.610 -6.530 -60.450 1.00 46.75 85 LYS A CA 1
ATOM 616 C C . LYS A 1 85 ? 76.631 -7.551 -60.952 1.00 46.75 85 LYS A C 1
ATOM 618 O O . LYS A 1 85 ? 77.622 -7.815 -60.268 1.00 46.75 85 LYS A O 1
ATOM 623 N N . GLN A 1 86 ? 76.442 -8.070 -62.162 1.00 39.81 86 GLN A N 1
ATOM 624 C CA . GLN A 1 86 ? 77.505 -8.807 -62.839 1.00 39.81 86 GLN A CA 1
ATOM 625 C C . GLN A 1 86 ? 78.733 -7.897 -62.973 1.00 39.81 86 GLN A C 1
ATOM 627 O O . GLN A 1 86 ? 78.682 -6.820 -63.569 1.00 39.81 86 GLN A O 1
ATOM 632 N N . HIS A 1 87 ? 79.820 -8.288 -62.307 1.00 41.84 87 HIS A N 1
ATOM 633 C CA . HIS A 1 87 ? 81.093 -7.578 -62.360 1.00 41.84 87 HIS A CA 1
ATOM 634 C C . HIS A 1 87 ? 81.807 -7.882 -63.682 1.00 41.84 87 HIS A C 1
ATOM 636 O O . HIS A 1 87 ? 81.595 -8.926 -64.295 1.00 41.84 87 HIS A O 1
ATOM 642 N N . GLY A 1 88 ? 82.612 -6.928 -64.150 1.00 51.22 88 GLY A N 1
ATOM 643 C CA . GLY A 1 88 ? 83.057 -6.893 -65.541 1.00 51.22 88 GLY A CA 1
ATOM 644 C C . GLY A 1 88 ? 83.950 -8.062 -65.963 1.00 51.22 88 GLY A C 1
ATOM 645 O O . GLY A 1 88 ? 85.022 -8.270 -65.398 1.00 51.22 88 GLY A O 1
ATOM 646 N N . ALA A 1 89 ? 83.555 -8.732 -67.045 1.00 46.53 89 ALA A N 1
ATOM 647 C CA . ALA A 1 89 ? 84.483 -9.377 -67.969 1.00 46.53 89 ALA A CA 1
ATOM 648 C C . ALA A 1 89 ? 84.942 -8.346 -69.030 1.00 46.53 89 ALA A C 1
ATOM 650 O O . ALA A 1 89 ? 84.186 -7.420 -69.341 1.00 46.53 89 ALA A O 1
ATOM 651 N N . PRO A 1 90 ? 86.166 -8.452 -69.582 1.00 44.44 90 PRO A N 1
ATOM 652 C CA . PRO A 1 90 ? 86.692 -7.459 -70.518 1.00 44.44 90 PRO A CA 1
ATOM 653 C C . PRO A 1 90 ? 85.948 -7.455 -71.862 1.00 44.44 90 PRO A C 1
ATOM 655 O O . PRO A 1 90 ? 85.555 -8.499 -72.381 1.00 44.44 90 PRO A O 1
ATOM 658 N N . LEU A 1 91 ? 85.805 -6.261 -72.446 1.00 45.69 91 LEU A N 1
ATOM 659 C CA . LEU A 1 91 ? 85.152 -6.027 -73.737 1.00 45.69 91 LEU A CA 1
ATOM 660 C C . LEU A 1 91 ? 85.908 -6.703 -74.894 1.00 45.69 91 LEU A C 1
ATOM 662 O O . LEU A 1 91 ? 86.849 -6.144 -75.456 1.00 45.69 91 LEU A O 1
ATOM 666 N N . VAL A 1 92 ? 85.449 -7.890 -75.291 1.00 46.41 92 VAL A N 1
ATOM 667 C CA . VAL A 1 92 ? 85.758 -8.469 -76.604 1.00 46.41 92 VAL A CA 1
ATOM 668 C C . VAL A 1 92 ? 84.860 -7.800 -77.645 1.00 46.41 92 VAL A C 1
ATOM 670 O O . VAL A 1 92 ? 83.642 -7.760 -77.481 1.00 46.41 92 VAL A O 1
ATOM 673 N N . ASN A 1 93 ? 85.457 -7.288 -78.723 1.00 53.62 93 ASN A N 1
ATOM 674 C CA . ASN A 1 93 ? 84.734 -6.646 -79.823 1.00 53.62 93 ASN A CA 1
ATOM 675 C C . ASN A 1 93 ? 83.788 -7.646 -80.517 1.00 53.62 93 ASN A C 1
ATOM 677 O O . ASN A 1 93 ? 84.223 -8.448 -81.343 1.00 53.62 93 ASN A O 1
ATOM 681 N N . GLN A 1 94 ? 82.492 -7.575 -80.207 1.00 44.06 94 GLN A N 1
ATOM 682 C CA . GLN A 1 94 ? 81.437 -8.190 -81.012 1.00 44.06 94 GLN A CA 1
ATOM 683 C C . GLN A 1 94 ? 80.835 -7.140 -81.961 1.00 44.06 94 GLN A C 1
ATOM 685 O O . GLN A 1 94 ? 80.641 -5.994 -81.548 1.00 44.06 94 GLN A O 1
ATOM 690 N N . PRO A 1 95 ? 80.531 -7.491 -83.224 1.00 48.22 95 PRO A N 1
ATOM 691 C CA . PRO A 1 95 ? 79.814 -6.592 -84.123 1.00 48.22 95 PRO A CA 1
ATOM 692 C C . PRO A 1 95 ? 78.397 -6.333 -83.595 1.00 48.22 95 PRO A C 1
ATOM 694 O O . PRO A 1 95 ? 77.781 -7.212 -82.992 1.00 48.22 95 PRO A O 1
ATOM 697 N N . ALA A 1 96 ? 77.866 -5.133 -83.845 1.00 51.59 96 ALA A N 1
ATOM 698 C CA . ALA A 1 96 ? 76.516 -4.771 -83.420 1.00 51.59 96 ALA A CA 1
ATOM 699 C C . ALA A 1 96 ? 75.479 -5.772 -83.982 1.00 51.59 96 ALA A C 1
ATOM 701 O O . ALA A 1 96 ? 75.482 -6.019 -85.192 1.00 51.59 96 ALA A O 1
ATOM 702 N N . PRO A 1 97 ? 74.599 -6.355 -83.143 1.00 51.12 97 PRO A N 1
ATOM 703 C CA . PRO A 1 97 ? 73.692 -7.409 -83.577 1.00 51.12 97 PRO A CA 1
ATOM 704 C C . PRO A 1 97 ? 72.653 -6.866 -84.562 1.00 51.12 97 PRO A C 1
ATOM 706 O O . PRO A 1 97 ? 71.808 -6.037 -84.218 1.00 51.12 97 PRO A O 1
ATOM 709 N N . THR A 1 98 ? 72.691 -7.363 -85.796 1.00 58.84 98 THR A N 1
ATOM 710 C CA . THR A 1 98 ? 71.699 -7.063 -86.829 1.00 58.84 98 THR A CA 1
ATOM 711 C C . THR A 1 98 ? 70.374 -7.750 -86.501 1.00 58.84 98 THR A C 1
ATOM 713 O O . THR A 1 98 ? 70.154 -8.917 -86.824 1.00 58.84 98 THR A O 1
ATOM 716 N N . LEU A 1 99 ? 69.477 -7.012 -85.837 1.00 57.19 99 LEU A N 1
ATOM 717 C CA . LEU A 1 99 ? 68.121 -7.459 -85.510 1.00 57.19 99 LEU A CA 1
ATOM 718 C C . LEU A 1 99 ? 67.405 -7.993 -86.759 1.00 57.19 99 LEU A C 1
ATOM 720 O O . LEU A 1 99 ? 67.177 -7.261 -87.723 1.00 57.19 99 LEU A O 1
ATOM 724 N N . SER A 1 100 ? 67.026 -9.272 -86.731 1.00 70.38 100 SER A N 1
ATOM 725 C CA . SER A 1 100 ? 66.270 -9.880 -87.824 1.00 70.38 100 SER A CA 1
ATOM 726 C C . SER A 1 100 ? 64.841 -9.331 -87.873 1.00 70.38 100 SER A C 1
ATOM 728 O O . SER A 1 100 ? 64.258 -8.962 -86.850 1.00 70.38 100 SER A O 1
ATOM 730 N N . ALA A 1 101 ? 64.234 -9.339 -89.063 1.00 71.25 101 ALA A N 1
ATOM 731 C CA . ALA A 1 101 ? 62.852 -8.893 -89.242 1.00 71.25 101 ALA A CA 1
ATOM 732 C C . ALA A 1 101 ? 61.849 -9.675 -88.365 1.00 71.25 101 ALA A C 1
ATOM 734 O O . ALA A 1 101 ? 60.865 -9.091 -87.916 1.00 71.25 101 ALA A O 1
ATOM 735 N N . SER A 1 102 ? 62.121 -10.954 -88.050 1.00 75.94 102 SER A N 1
ATOM 736 C CA . SER A 1 102 ? 61.316 -11.707 -87.074 1.00 75.94 102 SER A CA 1
ATOM 737 C C . SER A 1 102 ? 61.392 -11.061 -85.698 1.00 75.94 102 SER A C 1
ATOM 739 O O . SER A 1 102 ? 60.359 -10.687 -85.159 1.00 75.94 102 SER A O 1
ATOM 741 N N . SER A 1 103 ? 62.600 -10.821 -85.176 1.00 78.81 103 SER A N 1
ATOM 742 C CA . SER A 1 103 ? 62.787 -10.245 -83.838 1.00 78.81 103 SER A CA 1
ATOM 743 C C . SER A 1 103 ? 62.097 -8.885 -83.679 1.00 78.81 103 SER A C 1
ATOM 745 O O . SER A 1 103 ? 61.613 -8.567 -82.595 1.00 78.81 103 SER A O 1
ATOM 747 N N . ILE A 1 104 ? 62.011 -8.096 -84.756 1.00 78.62 104 ILE A N 1
ATOM 748 C CA . ILE A 1 104 ? 61.279 -6.822 -84.790 1.00 78.62 104 ILE A CA 1
ATOM 749 C C . ILE A 1 104 ? 59.756 -7.052 -84.751 1.00 78.62 104 ILE A C 1
ATOM 751 O O . ILE A 1 104 ? 59.054 -6.379 -83.996 1.00 78.62 104 ILE A O 1
ATOM 755 N N . LEU A 1 105 ? 59.231 -8.028 -85.501 1.00 82.00 105 LEU A N 1
ATOM 756 C CA . LEU A 1 105 ? 57.808 -8.404 -85.478 1.00 82.00 105 LEU A CA 1
ATOM 757 C C . LEU A 1 105 ? 57.380 -9.059 -84.154 1.00 82.00 105 LEU A C 1
ATOM 759 O O . LEU A 1 105 ? 56.254 -8.847 -83.700 1.00 82.00 105 LEU A O 1
ATOM 763 N N . ASP A 1 106 ? 58.265 -9.831 -83.525 1.00 84.62 106 ASP A N 1
ATOM 764 C CA . ASP A 1 106 ? 58.064 -10.436 -82.208 1.00 84.62 106 ASP A CA 1
ATOM 765 C C . ASP A 1 106 ? 58.028 -9.355 -81.112 1.00 84.62 106 ASP A C 1
ATOM 767 O O . ASP A 1 106 ? 57.098 -9.334 -80.300 1.00 84.62 106 ASP A O 1
ATOM 771 N N . MET A 1 107 ? 58.942 -8.374 -81.155 1.00 84.81 107 MET A N 1
ATOM 772 C CA . MET A 1 107 ? 58.878 -7.183 -80.295 1.00 84.81 107 MET A CA 1
ATOM 773 C C . MET A 1 107 ? 57.597 -6.369 -80.526 1.00 84.81 107 MET A C 1
ATOM 775 O O . MET A 1 107 ? 56.936 -6.000 -79.558 1.00 84.81 107 MET A O 1
ATOM 779 N N . ALA A 1 108 ? 57.185 -6.137 -81.776 1.00 83.06 108 ALA A N 1
ATOM 780 C CA . ALA A 1 108 ? 55.950 -5.409 -82.081 1.00 83.06 108 ALA A CA 1
ATOM 781 C C . ALA A 1 108 ? 54.691 -6.127 -81.550 1.00 83.06 108 ALA A C 1
ATOM 783 O O . ALA A 1 108 ? 53.787 -5.478 -81.015 1.00 83.06 108 ALA A O 1
ATOM 784 N N . ARG A 1 109 ? 54.637 -7.467 -81.631 1.00 87.12 109 ARG A N 1
ATOM 785 C CA . ARG A 1 109 ? 53.565 -8.270 -81.014 1.00 87.12 109 ARG A CA 1
ATOM 786 C C . ARG A 1 109 ? 53.594 -8.193 -79.485 1.00 87.12 109 ARG A C 1
ATOM 788 O O . ARG A 1 109 ? 52.534 -8.021 -78.886 1.00 87.12 109 ARG A O 1
ATOM 795 N N . SER A 1 110 ? 54.776 -8.249 -78.869 1.00 89.12 110 SER A N 1
ATOM 796 C CA . SER A 1 110 ? 54.945 -8.099 -77.416 1.00 89.12 110 SER A CA 1
ATOM 797 C C . SER A 1 110 ? 54.479 -6.724 -76.917 1.00 89.12 110 SER A C 1
ATOM 799 O O . SER A 1 110 ? 53.625 -6.646 -76.035 1.00 89.12 110 SER A O 1
ATOM 801 N N . ILE A 1 111 ? 54.925 -5.636 -77.560 1.00 89.62 111 ILE A N 1
ATOM 802 C CA . ILE A 1 111 ? 54.506 -4.257 -77.255 1.00 89.62 111 ILE A CA 1
ATOM 803 C C . ILE A 1 111 ? 52.985 -4.109 -77.382 1.00 89.62 111 ILE A C 1
ATOM 805 O O . ILE A 1 111 ? 52.350 -3.537 -76.496 1.00 89.62 111 ILE A O 1
ATOM 809 N N . LYS A 1 112 ? 52.374 -4.673 -78.436 1.00 90.75 112 LYS A N 1
ATOM 810 C CA . LYS A 1 112 ? 50.913 -4.651 -78.595 1.00 90.75 112 LYS A CA 1
ATOM 811 C C . LYS A 1 112 ? 50.206 -5.391 -77.452 1.00 90.75 112 LYS A C 1
ATOM 813 O O . LYS A 1 112 ? 49.278 -4.833 -76.870 1.00 90.75 112 LYS A O 1
ATOM 818 N N . SER A 1 113 ? 50.661 -6.593 -77.092 1.00 91.50 113 SER A N 1
ATOM 819 C CA . SER A 1 113 ? 50.099 -7.366 -75.973 1.00 91.50 113 SER A CA 1
ATOM 820 C C . SER A 1 113 ? 50.233 -6.637 -74.630 1.00 91.50 113 SER A C 1
ATOM 822 O O . SER A 1 113 ? 49.288 -6.616 -73.846 1.00 91.50 113 SER A O 1
ATOM 824 N N . TYR A 1 114 ? 51.378 -5.998 -74.380 1.00 91.19 114 TYR A N 1
ATOM 825 C CA . TYR A 1 114 ? 51.620 -5.210 -73.172 1.00 91.19 114 TYR A CA 1
ATOM 826 C C . TYR A 1 114 ? 50.725 -3.962 -73.118 1.00 91.19 114 TYR A C 1
ATOM 828 O O . TYR A 1 114 ? 50.137 -3.666 -72.081 1.00 91.19 114 TYR A O 1
ATOM 836 N N . SER A 1 115 ? 50.539 -3.273 -74.251 1.00 91.12 115 SER A N 1
ATOM 837 C CA . SER A 1 115 ? 49.639 -2.115 -74.339 1.00 91.12 115 SER A CA 1
ATOM 838 C C . SER A 1 115 ? 48.167 -2.466 -74.072 1.00 91.12 115 SER A C 1
ATOM 840 O O . SER A 1 115 ? 47.466 -1.665 -73.460 1.00 91.12 115 SER A O 1
ATOM 842 N N . ALA A 1 116 ? 47.714 -3.671 -74.447 1.00 89.31 116 ALA A N 1
ATOM 843 C CA . ALA A 1 116 ? 46.382 -4.165 -74.091 1.00 89.31 116 ALA A CA 1
ATOM 844 C C . ALA A 1 116 ? 46.252 -4.397 -72.574 1.00 89.31 116 ALA A C 1
ATOM 846 O O . ALA A 1 116 ? 45.379 -3.805 -71.946 1.00 89.31 116 ALA A O 1
ATOM 847 N N . GLY A 1 117 ? 47.185 -5.139 -71.961 1.00 92.25 117 GLY A N 1
ATOM 848 C CA . GLY A 1 117 ? 47.183 -5.372 -70.509 1.00 92.25 117 GLY A CA 1
ATOM 849 C C . GLY A 1 117 ? 47.292 -4.090 -69.668 1.00 92.25 117 GLY A C 1
ATOM 850 O O . GLY A 1 117 ? 46.706 -4.008 -68.588 1.00 92.25 117 GLY A O 1
ATOM 851 N N . LEU A 1 118 ? 47.981 -3.054 -70.164 1.00 93.69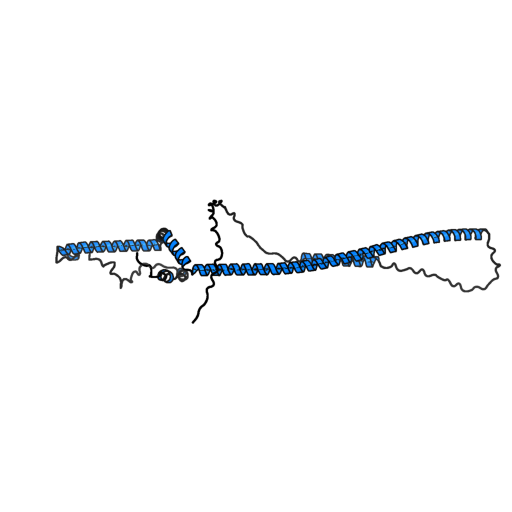 118 LEU A N 1
ATOM 852 C CA . LEU A 1 118 ? 47.985 -1.722 -69.542 1.00 93.69 118 LEU A CA 1
ATOM 853 C C . LEU A 1 118 ? 46.611 -1.033 -69.592 1.00 93.69 118 LEU A C 1
ATOM 855 O O . LEU A 1 118 ? 46.225 -0.383 -68.624 1.00 93.69 118 LEU A O 1
ATOM 859 N N . MET A 1 119 ? 45.853 -1.181 -70.682 1.00 92.75 119 MET A N 1
ATOM 860 C CA . MET A 1 119 ? 44.487 -0.647 -70.767 1.00 92.75 119 MET A CA 1
ATOM 861 C C . MET A 1 119 ? 43.523 -1.421 -69.860 1.00 92.75 119 MET A C 1
ATOM 863 O O . MET A 1 119 ? 42.758 -0.800 -69.123 1.00 92.75 119 MET A O 1
ATOM 867 N N . ASP A 1 120 ? 43.611 -2.753 -69.833 1.00 94.12 120 ASP A N 1
ATOM 868 C CA . ASP A 1 120 ? 42.781 -3.597 -68.962 1.00 94.12 120 ASP A CA 1
ATOM 869 C C . ASP A 1 120 ? 43.027 -3.282 -67.475 1.00 94.12 120 ASP A C 1
ATOM 871 O O . ASP A 1 120 ? 42.086 -3.103 -66.697 1.00 94.12 120 ASP A O 1
ATOM 875 N N . THR A 1 121 ? 44.295 -3.127 -67.074 1.00 94.38 121 THR A N 1
ATOM 876 C CA . THR A 1 121 ? 44.656 -2.733 -65.700 1.00 94.38 121 THR A CA 1
ATOM 877 C C . THR A 1 121 ? 44.249 -1.296 -65.368 1.00 94.38 121 THR A C 1
ATOM 879 O O . THR A 1 121 ? 43.805 -1.048 -64.246 1.00 94.38 121 THR A O 1
ATOM 882 N N . ALA A 1 122 ? 44.295 -0.355 -66.318 1.00 94.88 122 ALA A N 1
ATOM 883 C CA . ALA A 1 122 ? 43.773 0.999 -66.116 1.00 94.88 122 ALA A CA 1
ATOM 884 C C . ALA A 1 122 ? 42.245 1.013 -65.893 1.00 94.88 122 ALA A C 1
ATOM 886 O O . ALA A 1 122 ? 41.758 1.709 -64.998 1.00 94.88 122 ALA A O 1
ATOM 887 N N . VAL A 1 123 ? 41.485 0.206 -66.645 1.00 96.00 123 VAL A N 1
ATOM 888 C CA . VAL A 1 123 ? 40.030 0.041 -66.459 1.00 96.00 123 VAL A CA 1
ATOM 889 C C . VAL A 1 123 ? 39.713 -0.628 -65.116 1.00 96.00 123 VAL A C 1
ATOM 891 O O . VAL A 1 123 ? 38.799 -0.190 -64.406 1.00 96.00 123 VAL A O 1
ATOM 894 N N . ALA A 1 124 ? 40.494 -1.635 -64.712 1.00 95.44 124 ALA A N 1
ATOM 895 C CA . ALA A 1 124 ? 40.371 -2.264 -63.399 1.00 95.44 124 ALA A CA 1
ATOM 896 C C . ALA A 1 124 ? 40.632 -1.261 -62.259 1.00 95.44 124 ALA A C 1
ATOM 898 O O . ALA A 1 124 ? 39.813 -1.145 -61.348 1.00 95.44 124 ALA A O 1
ATOM 899 N N . LEU A 1 125 ? 41.707 -0.468 -62.340 1.00 96.00 125 LEU A N 1
ATOM 900 C CA . LEU A 1 125 ? 42.028 0.574 -61.356 1.00 96.00 125 LEU A CA 1
ATOM 901 C C . LEU A 1 125 ? 40.943 1.658 -61.273 1.00 96.00 125 LEU A C 1
ATOM 903 O O . LEU A 1 125 ? 40.572 2.056 -60.169 1.00 96.00 125 LEU A O 1
ATOM 907 N N . GLN A 1 126 ? 40.376 2.094 -62.403 1.00 96.75 126 GLN A N 1
ATOM 908 C CA . GLN A 1 126 ? 39.256 3.045 -62.403 1.00 96.75 126 GLN A CA 1
ATOM 909 C C . GLN A 1 126 ? 38.001 2.452 -61.736 1.00 96.75 126 GLN A C 1
ATOM 911 O O . GLN A 1 126 ? 37.268 3.157 -61.042 1.00 96.75 126 GLN A O 1
ATOM 916 N N . THR A 1 127 ? 37.755 1.154 -61.921 1.00 96.81 127 THR A N 1
ATOM 917 C CA . THR A 1 127 ? 36.623 0.441 -61.309 1.00 96.81 127 THR A CA 1
ATOM 918 C C . THR A 1 127 ? 36.811 0.275 -59.798 1.00 96.81 127 THR A C 1
ATOM 920 O O . THR A 1 127 ? 35.883 0.539 -59.036 1.00 96.81 127 THR A O 1
ATOM 923 N N . ILE A 1 128 ? 38.028 -0.058 -59.355 1.00 96.56 128 ILE A N 1
ATOM 924 C CA . ILE A 1 128 ? 38.414 -0.097 -57.935 1.00 96.56 128 ILE A CA 1
ATOM 925 C C . ILE A 1 128 ? 38.293 1.295 -57.294 1.00 96.56 128 ILE A C 1
ATOM 9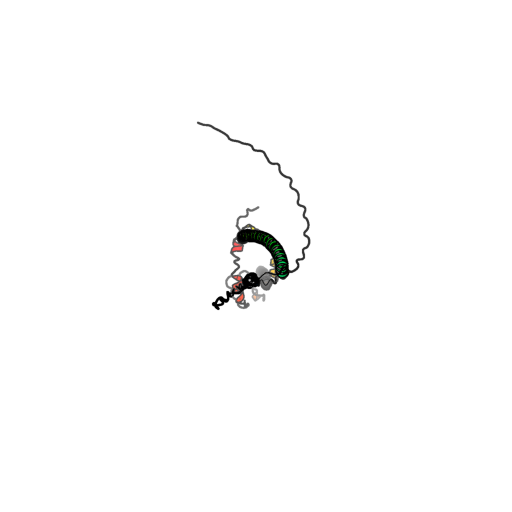27 O O . ILE A 1 128 ? 37.826 1.395 -56.163 1.00 96.56 128 ILE A O 1
ATOM 931 N N . GLY A 1 129 ? 38.657 2.361 -58.019 1.00 97.19 129 GLY A N 1
ATOM 932 C CA . GLY A 1 129 ? 38.458 3.752 -57.596 1.00 97.19 129 GLY A CA 1
ATOM 933 C C . GLY A 1 129 ? 36.993 4.045 -57.277 1.00 97.19 129 GLY A C 1
ATOM 934 O O . GLY A 1 129 ? 36.663 4.259 -56.115 1.00 97.19 129 GLY A O 1
ATOM 935 N N . ARG A 1 130 ? 36.099 3.914 -58.272 1.00 97.12 130 ARG A N 1
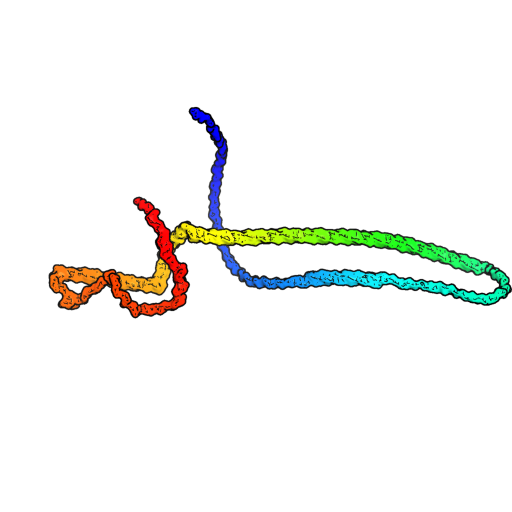ATOM 936 C CA . ARG A 1 130 ? 34.649 4.120 -58.077 1.00 97.12 130 ARG A CA 1
ATOM 937 C C . ARG A 1 130 ? 34.091 3.314 -56.901 1.00 97.12 130 ARG A C 1
ATOM 939 O O . ARG A 1 130 ? 33.295 3.835 -56.130 1.00 97.12 130 ARG A O 1
ATOM 946 N N . ARG A 1 131 ? 34.505 2.047 -56.758 1.00 97.50 131 ARG A N 1
ATOM 947 C CA . ARG A 1 131 ? 34.009 1.176 -55.684 1.00 97.50 131 ARG A CA 1
ATOM 948 C C . ARG A 1 131 ? 34.537 1.574 -54.303 1.00 97.50 131 ARG A C 1
ATOM 950 O O . ARG A 1 131 ? 33.830 1.371 -53.323 1.00 97.50 131 ARG A O 1
ATOM 957 N N . ARG A 1 132 ? 35.739 2.155 -54.206 1.00 97.94 132 ARG A N 1
ATOM 958 C CA . ARG A 1 132 ? 36.228 2.771 -52.963 1.00 97.94 132 ARG A CA 1
ATOM 959 C C . ARG A 1 132 ? 35.373 3.980 -52.596 1.00 97.94 132 ARG A C 1
ATOM 961 O O . ARG A 1 132 ? 34.947 4.070 -51.454 1.00 97.94 132 ARG A O 1
ATOM 968 N N . ASP A 1 133 ? 35.118 4.866 -53.553 1.00 97.38 133 ASP A N 1
ATOM 969 C CA . ASP A 1 133 ? 34.373 6.107 -53.317 1.00 97.38 133 ASP A CA 1
ATOM 970 C C . ASP A 1 133 ? 32.921 5.806 -52.881 1.00 97.38 133 ASP A C 1
ATOM 972 O O . ASP A 1 133 ? 32.403 6.407 -51.942 1.00 97.38 133 ASP A O 1
ATOM 976 N N . GLU A 1 134 ? 32.299 4.794 -53.495 1.00 97.56 134 GLU A N 1
ATOM 977 C CA . GLU A 1 134 ? 30.982 4.259 -53.122 1.00 97.56 134 GLU A CA 1
ATOM 978 C C . GLU A 1 134 ? 30.966 3.634 -51.711 1.00 97.56 134 GLU A C 1
ATOM 980 O O . GLU A 1 134 ? 30.050 3.894 -50.932 1.00 97.56 134 GLU A O 1
ATOM 985 N N . LEU A 1 135 ? 31.986 2.843 -51.352 1.00 97.38 135 LEU A N 1
ATOM 986 C CA . LEU A 1 135 ? 32.106 2.252 -50.011 1.00 97.38 135 LEU A CA 1
ATOM 987 C C . LEU A 1 135 ? 32.402 3.303 -48.930 1.00 97.38 135 LEU A C 1
ATOM 989 O O . LEU A 1 135 ? 31.895 3.177 -47.818 1.00 97.38 135 LEU A O 1
ATOM 993 N N . GLN A 1 136 ? 33.178 4.344 -49.246 1.00 97.56 136 GLN A N 1
ATOM 994 C CA . GLN A 1 136 ? 33.424 5.466 -48.337 1.00 97.56 136 GLN A CA 1
ATOM 995 C C . GLN A 1 136 ? 32.117 6.209 -48.043 1.00 97.56 136 GLN A C 1
ATOM 997 O O . GLN A 1 136 ? 31.771 6.391 -46.880 1.00 97.56 136 GLN A O 1
ATOM 1002 N N . HIS A 1 137 ? 31.340 6.537 -49.080 1.00 97.38 137 HIS A N 1
ATOM 1003 C CA . HIS A 1 137 ? 30.035 7.178 -48.920 1.00 97.38 137 HIS A CA 1
ATOM 1004 C C . HIS A 1 137 ? 29.080 6.340 -48.048 1.00 97.38 137 HIS A C 1
ATOM 1006 O O . HIS A 1 137 ? 28.405 6.893 -47.180 1.00 97.38 137 HIS A O 1
ATOM 1012 N N . GLN A 1 138 ? 29.055 5.013 -48.227 1.00 97.31 138 GLN A N 1
ATOM 1013 C CA . GLN A 1 138 ? 28.251 4.105 -47.396 1.00 97.31 138 GLN A CA 1
ATOM 1014 C C . GLN A 1 138 ? 28.736 4.050 -45.937 1.00 97.31 138 GLN A C 1
ATOM 1016 O O . GLN A 1 138 ? 27.914 3.979 -45.023 1.00 97.31 138 GLN A O 1
ATOM 1021 N N . ALA A 1 139 ? 30.050 4.112 -45.697 1.00 97.12 139 ALA A N 1
ATOM 1022 C CA . ALA A 1 139 ? 30.613 4.181 -44.349 1.00 97.12 139 ALA A CA 1
ATOM 1023 C C . ALA A 1 139 ? 30.261 5.506 -43.646 1.00 97.12 139 ALA A C 1
ATOM 1025 O O . ALA A 1 139 ? 29.872 5.494 -42.477 1.00 97.12 139 ALA A O 1
ATOM 1026 N N . ASP A 1 140 ? 30.325 6.628 -44.367 1.00 97.75 140 ASP A N 1
ATOM 1027 C CA . ASP A 1 140 ? 29.978 7.955 -43.849 1.00 97.75 140 ASP A CA 1
ATOM 1028 C C . ASP A 1 140 ? 28.473 8.052 -43.518 1.00 97.75 140 ASP A C 1
ATOM 1030 O O . ASP A 1 140 ? 28.096 8.533 -42.446 1.00 97.75 140 ASP A O 1
ATOM 1034 N N . GLU A 1 141 ? 27.596 7.513 -44.377 1.00 97.88 141 GLU A N 1
ATOM 1035 C CA . GLU A 1 141 ? 26.153 7.401 -44.105 1.00 97.88 141 GLU A CA 1
ATOM 1036 C C . GLU A 1 141 ? 25.853 6.511 -42.891 1.00 97.88 141 GLU A C 1
ATOM 1038 O O . GLU A 1 141 ? 25.066 6.895 -42.018 1.00 97.88 141 GLU A O 1
ATOM 1043 N N . ALA A 1 142 ? 26.495 5.342 -42.795 1.00 97.12 142 ALA A N 1
ATOM 1044 C CA . ALA A 1 142 ? 26.333 4.434 -41.662 1.00 97.12 142 ALA A CA 1
ATOM 1045 C C . ALA A 1 142 ? 26.814 5.070 -40.346 1.00 97.12 142 ALA A C 1
ATOM 1047 O O . ALA A 1 142 ? 26.155 4.926 -39.311 1.00 97.12 142 ALA A O 1
ATOM 1048 N N . HIS A 1 143 ? 27.915 5.828 -40.380 1.00 97.50 143 HIS A N 1
ATOM 1049 C CA . HIS A 1 143 ? 28.406 6.582 -39.231 1.00 97.50 143 HIS A CA 1
ATOM 1050 C C . HIS A 1 143 ? 27.410 7.670 -38.802 1.00 97.50 143 HIS A C 1
ATOM 1052 O O . HIS A 1 143 ? 27.027 7.723 -37.630 1.00 97.50 143 HIS A O 1
ATOM 1058 N N . HIS A 1 144 ? 26.911 8.482 -39.741 1.00 97.81 144 HIS A N 1
ATOM 1059 C CA . HIS A 1 144 ? 25.881 9.485 -39.456 1.00 97.81 144 HIS A CA 1
ATOM 1060 C C . HIS A 1 144 ? 24.596 8.867 -38.883 1.00 97.81 144 HIS A C 1
ATOM 1062 O O . HIS A 1 144 ? 24.025 9.415 -37.936 1.00 97.81 144 HIS A O 1
ATOM 1068 N N . HIS A 1 145 ? 24.159 7.713 -39.397 1.00 97.88 145 HIS A N 1
ATOM 1069 C CA . HIS A 1 145 ? 23.000 7.004 -38.858 1.00 97.88 145 HIS A CA 1
ATOM 1070 C C . HIS A 1 145 ? 23.255 6.491 -37.432 1.00 97.88 145 HIS A C 1
ATOM 1072 O O . HIS A 1 145 ? 22.408 6.671 -36.559 1.00 97.88 145 HIS A O 1
ATOM 1078 N N . SER A 1 146 ? 24.433 5.916 -37.172 1.00 97.81 146 SER A N 1
ATOM 1079 C CA . SER A 1 146 ? 24.837 5.438 -35.843 1.00 97.81 146 SER A CA 1
ATOM 1080 C C . SER A 1 146 ? 24.837 6.567 -34.802 1.00 97.81 146 SER A C 1
ATOM 1082 O O . SER A 1 146 ? 24.217 6.438 -33.746 1.00 97.81 146 SER A O 1
ATOM 1084 N N . VAL A 1 147 ? 25.413 7.729 -35.135 1.00 98.44 147 VAL A N 1
ATOM 1085 C CA . VAL A 1 147 ? 25.398 8.926 -34.271 1.00 98.44 147 VAL A CA 1
ATOM 1086 C C . VAL A 1 147 ? 23.967 9.425 -34.018 1.00 98.44 147 VAL A C 1
ATOM 1088 O O . VAL A 1 147 ? 23.624 9.777 -32.887 1.00 98.44 147 VAL A O 1
ATOM 1091 N N . ALA A 1 148 ? 23.099 9.413 -35.036 1.00 97.94 148 ALA A N 1
ATOM 1092 C CA . ALA A 1 148 ? 21.694 9.798 -34.888 1.00 97.94 148 ALA A CA 1
ATOM 1093 C C . ALA A 1 148 ? 20.877 8.810 -34.030 1.00 97.94 148 ALA A C 1
ATOM 1095 O O . ALA A 1 148 ? 19.942 9.225 -33.343 1.00 97.94 148 ALA A O 1
ATOM 1096 N N . VAL A 1 149 ? 21.214 7.516 -34.049 1.00 98.19 149 VAL A N 1
ATOM 1097 C CA . VAL A 1 149 ? 20.603 6.495 -33.182 1.00 98.19 149 VAL A CA 1
ATOM 1098 C C . VAL A 1 149 ? 21.097 6.631 -31.742 1.00 98.19 149 VAL A C 1
ATOM 1100 O O . VAL A 1 149 ? 20.265 6.652 -30.836 1.00 98.19 149 VAL A O 1
ATOM 1103 N N . GLN A 1 150 ? 22.406 6.807 -31.522 1.00 98.31 150 GLN A N 1
ATOM 1104 C CA . GLN A 1 150 ? 22.970 7.015 -30.184 1.00 98.31 150 GLN A CA 1
ATOM 1105 C C . GLN A 1 150 ? 22.334 8.228 -29.498 1.00 98.31 150 GLN A C 1
ATOM 1107 O O . GLN A 1 150 ? 21.800 8.099 -28.400 1.00 98.31 150 GLN A O 1
ATOM 1112 N N . ARG A 1 151 ? 22.264 9.372 -30.194 1.00 98.31 151 ARG A N 1
ATOM 1113 C CA . ARG A 1 151 ? 21.628 10.584 -29.664 1.00 98.31 151 ARG A CA 1
ATOM 1114 C C . ARG A 1 151 ? 20.177 10.347 -29.220 1.00 98.31 151 ARG A C 1
ATOM 1116 O O . ARG A 1 151 ? 19.776 10.846 -28.173 1.00 98.31 151 ARG A O 1
ATOM 1123 N N . ARG A 1 152 ? 19.391 9.578 -29.983 1.00 98.31 152 ARG A N 1
ATOM 1124 C CA . ARG A 1 152 ? 18.006 9.231 -29.610 1.00 98.31 152 ARG A CA 1
ATOM 1125 C C . ARG A 1 152 ? 17.943 8.313 -28.390 1.00 98.31 152 ARG A C 1
ATOM 1127 O O . ARG A 1 152 ? 17.006 8.430 -27.607 1.00 98.31 152 ARG A O 1
ATOM 1134 N N . ALA A 1 153 ? 18.914 7.415 -28.218 1.00 98.25 153 ALA A N 1
ATOM 1135 C CA . ALA A 1 153 ? 19.021 6.584 -27.020 1.00 98.25 153 ALA A CA 1
ATOM 1136 C C . ALA A 1 153 ? 19.373 7.426 -25.780 1.00 98.25 153 ALA A C 1
ATOM 1138 O O . ALA A 1 153 ? 18.789 7.211 -24.716 1.00 98.25 153 ALA A O 1
ATOM 1139 N N . ASP A 1 154 ? 20.247 8.425 -25.923 1.00 98.25 154 ASP A N 1
ATOM 1140 C CA . ASP A 1 154 ? 20.589 9.369 -24.853 1.00 98.25 154 ASP A CA 1
ATOM 1141 C C . ASP A 1 154 ? 19.375 10.243 -24.471 1.00 98.25 154 ASP A C 1
ATOM 1143 O O . ASP A 1 154 ? 19.021 10.345 -23.295 1.00 98.25 154 ASP A O 1
ATOM 1147 N N . GLU A 1 155 ? 18.673 10.802 -25.466 1.00 98.44 155 GLU A N 1
ATOM 1148 C CA . GLU A 1 155 ? 17.435 11.582 -25.286 1.00 98.44 155 GLU A CA 1
ATOM 1149 C C . GLU A 1 155 ? 16.318 10.747 -24.624 1.00 98.44 155 GLU A C 1
ATOM 1151 O O . GLU A 1 155 ? 15.657 11.218 -23.695 1.00 98.44 155 GLU A O 1
ATOM 1156 N N . ALA A 1 156 ? 16.143 9.482 -25.026 1.00 98.31 156 ALA A N 1
ATOM 1157 C CA . ALA A 1 156 ? 15.190 8.563 -24.399 1.00 98.31 156 ALA A CA 1
ATOM 1158 C C . ALA A 1 156 ? 15.583 8.192 -22.957 1.00 98.31 156 ALA A C 1
ATOM 1160 O O . ALA A 1 156 ? 14.717 8.103 -22.086 1.00 98.31 156 ALA A O 1
ATOM 1161 N N . THR A 1 157 ? 16.879 8.020 -22.678 1.00 98.50 157 THR A N 1
ATOM 1162 C CA . THR A 1 157 ? 17.386 7.725 -21.327 1.00 98.50 157 THR A CA 1
ATOM 1163 C C . THR A 1 157 ? 17.147 8.902 -20.377 1.00 98.50 157 THR A C 1
ATOM 1165 O O . THR A 1 157 ? 16.700 8.702 -19.246 1.00 98.50 157 THR A O 1
ATOM 1168 N N . ALA A 1 158 ? 17.354 10.137 -20.847 1.00 98.38 158 ALA A N 1
ATOM 1169 C CA . ALA A 1 158 ? 17.024 11.342 -20.088 1.00 98.38 158 ALA A CA 1
ATOM 1170 C C . ALA A 1 158 ? 15.515 11.440 -19.790 1.00 98.38 158 ALA A C 1
ATOM 1172 O O . ALA A 1 158 ? 15.130 11.677 -18.643 1.00 98.38 158 ALA A O 1
ATOM 1173 N N . ALA A 1 159 ? 14.659 11.183 -20.786 1.00 98.31 159 ALA A N 1
ATOM 1174 C CA . ALA A 1 159 ? 13.204 11.191 -20.615 1.00 98.31 159 ALA A CA 1
ATOM 1175 C C . ALA A 1 159 ? 12.708 10.112 -19.630 1.00 98.31 159 ALA A C 1
ATOM 1177 O O . ALA A 1 159 ? 11.808 10.378 -18.831 1.00 98.31 159 ALA A O 1
ATOM 1178 N N . LEU A 1 160 ? 13.311 8.915 -19.633 1.00 98.38 160 LEU A N 1
ATOM 1179 C CA . LEU A 1 160 ? 13.016 7.861 -18.654 1.00 98.38 160 LEU A CA 1
ATOM 1180 C C . LEU A 1 160 ? 13.407 8.278 -17.230 1.00 98.38 160 LEU A C 1
ATOM 1182 O O . LEU A 1 160 ? 12.617 8.091 -16.307 1.00 98.38 160 LEU A O 1
ATOM 1186 N N . SER A 1 161 ? 14.575 8.905 -17.051 1.00 98.38 161 SER A N 1
ATOM 1187 C CA . SER A 1 161 ? 15.009 9.426 -15.748 1.00 98.38 161 SER A CA 1
ATOM 1188 C C . SER A 1 161 ? 14.086 10.537 -15.227 1.00 98.38 161 SER A C 1
ATOM 1190 O O . SER A 1 161 ? 13.782 10.578 -14.033 1.00 98.38 161 SER A O 1
ATOM 1192 N N . GLU A 1 162 ? 13.614 11.431 -16.101 1.00 98.56 162 GLU A N 1
ATOM 1193 C CA . GLU A 1 162 ? 12.655 12.480 -15.735 1.00 98.56 162 GLU A CA 1
ATOM 1194 C C . GLU A 1 162 ? 11.282 11.886 -15.366 1.00 98.56 162 GLU A C 1
ATOM 1196 O O . GLU A 1 162 ? 10.654 12.310 -14.393 1.00 98.56 162 GLU A O 1
ATOM 1201 N N . LEU A 1 163 ? 10.821 10.876 -16.112 1.00 98.44 163 LEU A N 1
ATOM 1202 C CA . LEU A 1 163 ? 9.565 10.176 -15.841 1.00 98.44 163 LEU A CA 1
ATOM 1203 C C . LEU A 1 163 ? 9.614 9.401 -14.517 1.00 98.44 163 LEU A C 1
ATOM 1205 O O . LEU A 1 163 ? 8.653 9.463 -13.752 1.00 98.44 163 LEU A O 1
ATOM 1209 N N . GLN A 1 164 ? 10.733 8.739 -14.212 1.00 98.50 164 GLN A N 1
ATOM 1210 C CA . GLN A 1 164 ? 10.938 8.064 -12.930 1.00 98.50 164 GLN A CA 1
ATOM 1211 C C . GLN A 1 164 ? 10.916 9.065 -11.766 1.00 98.50 164 GLN A C 1
ATOM 1213 O O . GLN A 1 164 ? 10.169 8.874 -10.813 1.00 98.50 164 GLN A O 1
ATOM 1218 N N . SER A 1 165 ? 11.622 10.197 -11.879 1.00 98.06 165 SER A N 1
ATOM 1219 C CA . SER A 1 165 ? 11.588 11.252 -10.855 1.00 98.06 165 SER A CA 1
ATOM 1220 C C . SER A 1 165 ? 10.170 11.798 -10.608 1.00 98.06 165 SER A C 1
ATOM 1222 O O . SER A 1 165 ? 9.777 12.027 -9.460 1.00 98.06 165 SER A O 1
ATOM 1224 N N . LYS A 1 166 ? 9.360 11.950 -11.667 1.00 98.38 166 LYS A N 1
ATOM 1225 C CA . LYS A 1 166 ? 7.936 12.323 -11.563 1.00 98.38 166 LYS A CA 1
ATOM 1226 C C . LYS A 1 166 ? 7.091 11.237 -10.889 1.00 98.38 166 LYS A C 1
ATOM 1228 O O . LYS A 1 166 ? 6.193 11.581 -10.121 1.00 98.38 166 LYS A O 1
ATOM 1233 N N . TYR A 1 167 ? 7.370 9.960 -11.158 1.00 98.38 167 TYR A N 1
ATOM 1234 C CA . TYR A 1 167 ? 6.701 8.825 -10.520 1.00 98.38 167 TYR A CA 1
ATOM 1235 C C . TYR A 1 167 ? 7.003 8.774 -9.016 1.00 98.38 167 TYR A C 1
ATOM 1237 O O . TYR A 1 167 ? 6.073 8.799 -8.211 1.00 98.38 167 TYR A O 1
ATOM 1245 N N . ASP A 1 168 ? 8.279 8.822 -8.628 1.00 98.50 168 ASP A N 1
ATOM 1246 C CA . ASP A 1 168 ? 8.721 8.768 -7.227 1.00 98.50 168 ASP A CA 1
ATOM 1247 C C . ASP A 1 168 ? 8.151 9.944 -6.404 1.00 98.50 168 ASP A C 1
ATOM 1249 O O . ASP A 1 168 ? 7.703 9.784 -5.264 1.00 98.50 168 ASP A O 1
ATOM 1253 N N . PHE A 1 169 ? 8.085 11.138 -7.006 1.00 98.44 169 PHE A N 1
ATOM 1254 C CA . PHE A 1 169 ? 7.441 12.315 -6.415 1.00 98.44 169 PHE A CA 1
ATOM 1255 C C . PHE A 1 169 ? 5.924 12.147 -6.231 1.00 98.44 169 PHE A C 1
ATOM 1257 O O . PHE A 1 169 ? 5.371 12.591 -5.219 1.00 98.44 169 PHE A O 1
ATOM 1264 N N . LEU A 1 170 ? 5.238 11.519 -7.193 1.00 98.50 170 LEU A N 1
ATOM 1265 C CA . LEU A 1 170 ? 3.801 11.263 -7.110 1.00 98.50 170 LEU A CA 1
ATOM 1266 C C . LEU A 1 170 ? 3.483 10.175 -6.074 1.00 98.50 170 LEU A C 1
ATOM 1268 O O . LEU A 1 170 ? 2.552 10.357 -5.289 1.00 98.50 170 LEU A O 1
ATOM 1272 N N . GLN A 1 171 ? 4.298 9.119 -6.002 1.00 98.38 171 GLN A N 1
ATOM 1273 C CA . GLN A 1 171 ? 4.207 8.081 -4.973 1.00 98.38 171 GLN A CA 1
ATOM 1274 C C . GLN A 1 171 ? 4.373 8.689 -3.573 1.00 98.38 171 GLN A C 1
ATOM 1276 O O . GLN A 1 171 ? 3.476 8.565 -2.746 1.00 98.38 171 GLN A O 1
ATOM 1281 N N . SER A 1 172 ? 5.425 9.487 -3.336 1.00 98.25 172 SER A N 1
ATOM 1282 C CA . SER A 1 172 ? 5.626 10.143 -2.031 1.00 98.25 172 SER A CA 1
ATOM 1283 C C . SER A 1 172 ? 4.477 11.089 -1.644 1.00 98.25 172 SER A C 1
ATOM 1285 O O . SER A 1 172 ? 4.200 11.270 -0.457 1.00 98.25 172 SER A O 1
ATOM 1287 N N . LYS A 1 173 ? 3.774 11.694 -2.614 1.00 98.25 173 LYS A N 1
ATOM 1288 C CA . LYS A 1 173 ? 2.538 12.450 -2.343 1.00 98.25 173 LYS A CA 1
ATOM 1289 C C . LYS A 1 173 ? 1.368 11.547 -1.963 1.00 98.25 173 LYS A C 1
ATOM 1291 O O . LYS A 1 173 ? 0.634 11.901 -1.042 1.00 98.25 173 LYS A O 1
ATOM 1296 N N . TYR A 1 174 ? 1.198 10.420 -2.649 1.00 98.31 174 TYR A N 1
ATOM 1297 C CA . TYR A 1 174 ? 0.165 9.435 -2.340 1.00 98.31 174 TYR A CA 1
ATOM 1298 C C . TYR A 1 174 ? 0.352 8.860 -0.929 1.00 98.31 174 TYR A C 1
ATOM 1300 O O . TYR A 1 174 ? -0.574 8.926 -0.123 1.00 98.31 174 TYR A O 1
ATOM 1308 N N . ASP A 1 175 ? 1.567 8.427 -0.583 1.00 98.19 175 ASP A N 1
ATOM 1309 C CA . ASP A 1 175 ? 1.891 7.846 0.728 1.00 98.19 175 ASP A CA 1
ATOM 1310 C C . ASP A 1 175 ? 1.599 8.831 1.875 1.00 98.19 175 ASP A C 1
ATOM 1312 O O . ASP A 1 175 ? 0.990 8.473 2.886 1.00 98.19 175 ASP A O 1
ATOM 1316 N N . ARG A 1 176 ? 1.972 10.110 1.703 1.00 97.94 176 ARG A N 1
ATOM 1317 C CA . ARG A 1 176 ? 1.674 11.187 2.667 1.00 97.94 176 ARG A CA 1
ATOM 1318 C C . ARG A 1 176 ? 0.177 11.452 2.802 1.00 97.94 176 ARG A C 1
ATOM 1320 O O . ARG A 1 176 ? -0.294 11.681 3.915 1.00 97.94 176 ARG A O 1
ATOM 1327 N N . LEU A 1 177 ? -0.566 11.442 1.693 1.00 97.75 177 LEU A N 1
ATOM 1328 C CA . LEU A 1 177 ? -2.014 11.649 1.704 1.00 97.75 177 LEU A CA 1
ATOM 1329 C C . LEU A 1 177 ? -2.728 10.478 2.390 1.00 97.75 177 LEU A C 1
ATOM 1331 O O . LEU A 1 177 ? -3.602 10.712 3.219 1.00 97.75 177 LEU A O 1
ATOM 1335 N N . GLN A 1 178 ? -2.314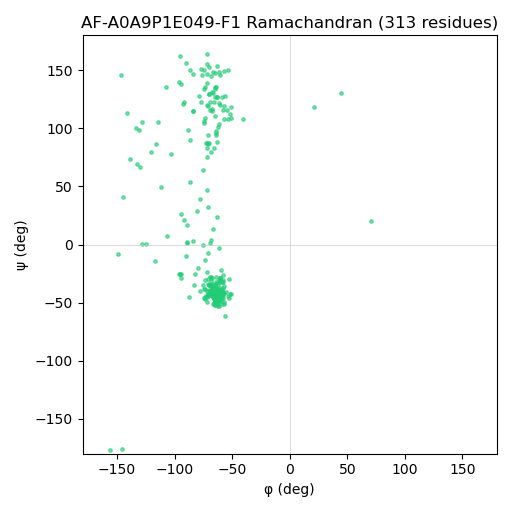 9.239 2.114 1.00 97.88 178 GLN A N 1
ATOM 1336 C CA . GLN A 1 178 ? -2.833 8.048 2.784 1.00 97.88 178 GLN A CA 1
ATOM 1337 C C . GLN A 1 178 ? -2.528 8.085 4.288 1.00 97.88 178 GLN A C 1
ATOM 1339 O O . GLN A 1 178 ? -3.438 7.902 5.096 1.00 97.88 178 GLN A O 1
ATOM 1344 N N . ALA A 1 179 ? -1.290 8.401 4.684 1.00 97.06 179 ALA A N 1
ATOM 1345 C CA . ALA A 1 179 ? -0.925 8.563 6.090 1.00 97.06 179 ALA A CA 1
ATOM 1346 C C . ALA A 1 179 ? -1.800 9.625 6.782 1.00 97.06 179 ALA A C 1
ATOM 1348 O O . ALA A 1 179 ? -2.437 9.324 7.794 1.00 97.06 179 ALA A O 1
ATOM 1349 N N . SER A 1 180 ? -1.912 10.820 6.189 1.00 97.25 180 SER A N 1
ATOM 1350 C CA . SER A 1 180 ? -2.742 11.918 6.699 1.00 97.25 180 SER A CA 1
ATOM 1351 C C . SER A 1 180 ? -4.227 11.557 6.782 1.00 97.25 180 SER A C 1
ATOM 1353 O O . SER A 1 180 ? -4.878 11.951 7.746 1.00 97.25 180 SER A O 1
ATOM 1355 N N . PHE A 1 181 ? -4.764 10.798 5.823 1.00 96.88 181 PHE A N 1
ATOM 1356 C CA . PHE A 1 181 ? -6.152 10.337 5.850 1.00 96.88 181 PHE A CA 1
ATOM 1357 C C . PHE A 1 181 ? -6.390 9.313 6.967 1.00 96.88 181 PHE A C 1
ATOM 1359 O O . PHE A 1 181 ? -7.370 9.434 7.700 1.00 96.88 181 PHE A O 1
ATOM 1366 N N . THR A 1 182 ? -5.483 8.344 7.163 1.00 96.44 182 THR A N 1
ATOM 1367 C CA . THR A 1 182 ? -5.620 7.396 8.286 1.00 96.44 182 THR A CA 1
ATOM 1368 C C . THR A 1 182 ? -5.505 8.085 9.643 1.00 96.44 182 THR A C 1
ATOM 1370 O O . THR A 1 182 ? -6.184 7.674 10.580 1.00 96.44 182 THR A O 1
ATOM 1373 N N . ASP A 1 183 ? -4.681 9.130 9.762 1.00 96.94 183 ASP A N 1
ATOM 1374 C CA . ASP A 1 183 ? -4.529 9.864 11.018 1.00 96.94 183 ASP A CA 1
ATOM 1375 C C . ASP A 1 183 ? -5.733 10.759 11.313 1.00 96.94 183 ASP A C 1
ATOM 1377 O O . ASP A 1 183 ? -6.303 10.664 12.396 1.00 96.94 183 ASP A O 1
ATOM 1381 N N . ALA A 1 184 ? -6.212 11.521 10.324 1.00 97.06 184 ALA A N 1
ATOM 1382 C CA . ALA A 1 184 ? -7.462 12.271 10.438 1.00 97.06 184 ALA A CA 1
ATOM 1383 C C . ALA A 1 184 ? -8.654 11.349 10.760 1.00 97.06 184 ALA A C 1
ATOM 1385 O O . ALA A 1 184 ? -9.499 11.704 11.577 1.00 97.06 184 ALA A O 1
ATOM 1386 N N . GLY A 1 185 ? -8.693 10.141 10.184 1.00 97.50 185 GLY A N 1
ATOM 1387 C CA . GLY A 1 185 ? -9.679 9.110 10.513 1.00 97.50 185 GLY A CA 1
ATOM 1388 C C . GLY A 1 185 ? -9.597 8.642 11.970 1.00 97.50 185 GLY A C 1
ATOM 1389 O O . GLY A 1 185 ? -10.617 8.623 12.656 1.00 97.50 185 GLY A O 1
ATOM 1390 N N . ARG A 1 186 ? -8.394 8.326 12.479 1.00 97.38 186 ARG A N 1
ATOM 1391 C CA . ARG A 1 186 ? -8.183 7.978 13.900 1.00 97.38 186 ARG A CA 1
ATOM 1392 C C . ARG A 1 186 ? -8.605 9.114 14.832 1.00 97.38 186 ARG A C 1
ATOM 1394 O O . ARG A 1 186 ? -9.345 8.870 15.780 1.00 97.38 186 ARG A O 1
ATOM 1401 N N . GLN A 1 187 ? -8.174 10.343 14.543 1.00 97.25 187 GLN A N 1
ATOM 1402 C CA . GLN A 1 187 ? -8.528 11.527 15.330 1.00 97.25 187 GLN A CA 1
ATOM 1403 C C . GLN A 1 187 ? -10.046 11.768 15.340 1.00 97.25 187 GLN A C 1
ATOM 1405 O O . GLN A 1 187 ? -10.611 12.024 16.399 1.00 97.25 187 GLN A O 1
ATOM 1410 N N . ALA A 1 188 ? -10.721 11.627 14.193 1.00 97.31 188 ALA A N 1
ATOM 1411 C CA . ALA A 1 188 ? -12.170 11.789 14.089 1.00 97.31 188 ALA A CA 1
ATOM 1412 C C . ALA A 1 188 ? -12.948 10.710 14.862 1.00 97.31 188 ALA A C 1
ATOM 1414 O O . ALA A 1 188 ? -13.936 11.037 15.515 1.00 97.31 188 ALA A O 1
ATOM 1415 N N . VAL A 1 189 ? -12.502 9.447 14.842 1.00 96.69 189 VAL A N 1
ATOM 1416 C CA . VAL A 1 189 ? -13.122 8.376 15.644 1.00 96.69 189 VAL A CA 1
ATOM 1417 C C . VAL A 1 189 ? -12.927 8.628 17.140 1.00 96.69 189 VAL A C 1
ATOM 1419 O O . VAL A 1 189 ? -13.900 8.555 17.884 1.00 96.69 189 VAL A O 1
ATOM 1422 N N . ALA A 1 190 ? -11.720 8.996 17.578 1.00 95.88 190 ALA A N 1
ATOM 1423 C CA . ALA A 1 190 ? -11.447 9.297 18.985 1.00 95.88 190 ALA A CA 1
ATOM 1424 C C . ALA A 1 190 ? -12.249 10.516 19.488 1.00 95.88 190 ALA A C 1
ATOM 1426 O O . ALA A 1 190 ? -12.844 10.466 20.562 1.00 95.88 190 ALA A O 1
ATOM 1427 N N . ALA A 1 191 ? -12.328 11.587 18.690 1.00 97.06 191 ALA A N 1
ATOM 1428 C CA . ALA A 1 191 ? -13.133 12.770 18.997 1.00 97.06 191 ALA A CA 1
ATOM 1429 C C . ALA A 1 191 ? -14.648 12.499 18.955 1.00 97.06 191 ALA A C 1
ATOM 1431 O O . ALA A 1 191 ? -15.411 13.156 19.659 1.00 97.06 191 ALA A O 1
ATOM 1432 N N . PHE A 1 192 ? -15.103 11.531 18.151 1.00 96.62 192 PHE A N 1
ATOM 1433 C CA . PHE A 1 192 ? -16.492 11.082 18.176 1.00 96.62 192 PHE A CA 1
ATOM 1434 C C . PHE A 1 192 ? -16.789 10.251 19.429 1.00 96.62 192 PHE A C 1
ATOM 1436 O O . PHE A 1 192 ? -17.793 10.512 20.085 1.00 96.62 192 PHE A O 1
ATOM 1443 N N . GLN A 1 193 ? -15.911 9.320 19.813 1.00 95.62 193 GLN A N 1
ATOM 1444 C CA . GLN A 1 193 ? -16.061 8.491 21.019 1.00 95.62 193 GLN A CA 1
ATOM 1445 C C . GLN A 1 193 ? -16.121 9.312 22.317 1.00 95.62 193 GLN A C 1
ATOM 1447 O O . GLN A 1 193 ? -16.819 8.920 23.246 1.00 95.62 193 GLN A O 1
ATOM 1452 N N . THR A 1 194 ? -15.448 10.464 22.378 1.00 95.00 194 THR A N 1
ATOM 1453 C CA . THR A 1 194 ? -15.534 11.406 23.511 1.00 95.00 194 THR A CA 1
ATOM 1454 C C . THR A 1 194 ? -16.649 12.453 23.368 1.00 95.00 194 THR A C 1
ATOM 1456 O O . THR A 1 194 ? -16.794 13.318 24.231 1.00 95.00 194 THR A O 1
ATOM 1459 N N . SER A 1 195 ? -17.453 12.402 22.298 1.00 97.12 195 SER A N 1
ATOM 1460 C CA . SER A 1 195 ? -18.526 13.374 22.057 1.00 97.12 195 SER A CA 1
ATOM 1461 C C . SER A 1 195 ? -19.832 13.017 22.792 1.00 97.12 195 SER A C 1
ATOM 1463 O O . SER A 1 195 ? -20.199 11.841 22.858 1.00 97.12 195 SER A O 1
ATOM 1465 N N . PRO A 1 196 ? -20.623 14.014 23.242 1.00 96.06 196 PRO A N 1
ATOM 1466 C CA . PRO A 1 196 ? -21.944 13.767 23.828 1.00 96.06 196 PRO A CA 1
ATOM 1467 C C . PRO A 1 196 ? -22.919 13.029 22.897 1.00 96.06 196 PRO A C 1
ATOM 1469 O O . PRO A 1 196 ? -23.818 12.338 23.372 1.00 96.06 196 PRO A O 1
ATOM 1472 N N . GLU A 1 197 ? -22.756 13.147 21.574 1.00 95.94 197 GLU A N 1
ATOM 1473 C CA . GLU A 1 197 ? -23.599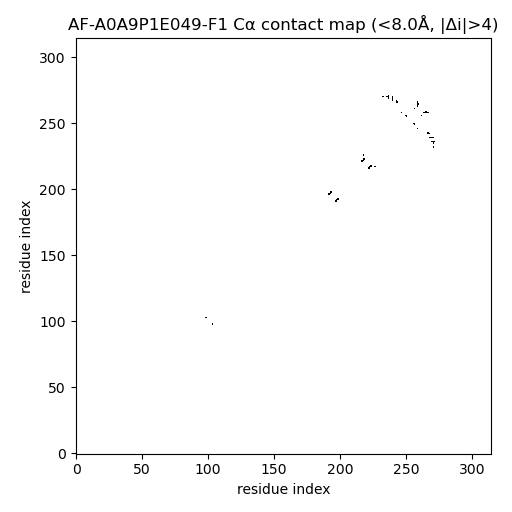 12.433 20.607 1.00 95.94 197 GLU A CA 1
ATOM 1474 C C . GLU A 1 197 ? -23.312 10.928 20.586 1.00 95.94 197 GLU A C 1
ATOM 1476 O O . GLU A 1 197 ? -24.247 10.138 20.460 1.00 95.94 197 GLU A O 1
ATOM 1481 N N . PHE A 1 198 ? -22.059 10.505 20.792 1.00 95.56 198 PHE A N 1
ATOM 1482 C CA . PHE A 1 198 ? -21.748 9.088 20.983 1.00 95.56 198 PHE A CA 1
ATOM 1483 C C . PHE A 1 198 ? -22.392 8.555 22.265 1.00 95.56 198 PHE A C 1
ATOM 1485 O O . PHE A 1 198 ? -23.080 7.537 22.207 1.00 95.56 198 PHE A O 1
ATOM 1492 N N . SER A 1 199 ? -22.291 9.278 23.386 1.00 93.81 199 SER A N 1
ATOM 1493 C CA . SER A 1 199 ? -22.958 8.896 24.641 1.00 93.81 199 SER A CA 1
ATOM 1494 C C . SER A 1 199 ? -24.478 8.766 24.480 1.00 93.81 199 SER A C 1
ATOM 1496 O O . SER A 1 199 ? -25.056 7.784 24.941 1.00 93.81 199 SER A O 1
ATOM 1498 N N . LYS A 1 200 ? -25.133 9.685 23.752 1.00 96.19 200 LYS A N 1
ATOM 1499 C CA . LYS A 1 200 ? -26.566 9.581 23.408 1.00 96.19 200 LYS A CA 1
ATOM 1500 C C . LYS A 1 200 ? -26.883 8.357 22.547 1.00 96.19 200 LYS A C 1
ATOM 1502 O O . LYS A 1 200 ? -27.886 7.691 22.790 1.00 96.19 200 LYS A O 1
ATOM 1507 N N . ILE A 1 201 ? -26.056 8.054 21.544 1.00 94.50 201 ILE A N 1
ATOM 1508 C CA . ILE A 1 201 ? -26.236 6.885 20.665 1.00 94.50 201 ILE A CA 1
ATOM 1509 C C . ILE A 1 201 ? -26.079 5.583 21.460 1.00 94.50 201 ILE A C 1
ATOM 1511 O O . ILE A 1 201 ? -26.892 4.672 21.295 1.00 94.50 201 ILE A O 1
ATOM 1515 N N . ILE A 1 202 ? -25.083 5.504 22.347 1.00 93.69 202 ILE A N 1
ATOM 1516 C CA . ILE A 1 202 ? -24.881 4.354 23.233 1.00 93.69 202 ILE A CA 1
ATOM 1517 C C . ILE A 1 202 ? -26.047 4.216 24.215 1.00 93.69 202 ILE A C 1
ATOM 1519 O O . ILE A 1 202 ? -26.625 3.139 24.274 1.00 93.69 202 ILE A O 1
ATOM 1523 N N . ALA A 1 203 ? -26.462 5.282 24.906 1.00 91.38 203 ALA A N 1
ATOM 1524 C CA . ALA A 1 203 ? -27.591 5.244 25.841 1.00 91.38 203 ALA A CA 1
ATOM 1525 C C . ALA A 1 203 ? -28.918 4.861 25.155 1.00 91.38 203 ALA A C 1
ATOM 1527 O O . ALA A 1 203 ? -29.649 4.008 25.650 1.00 91.38 203 ALA A O 1
ATOM 1528 N N . SER A 1 204 ? -29.200 5.424 23.975 1.00 93.00 204 SER A N 1
ATOM 1529 C CA . SER A 1 204 ? -30.383 5.084 23.171 1.00 93.00 204 SER A CA 1
ATOM 1530 C C . SER A 1 204 ? -30.381 3.613 22.738 1.00 93.00 204 SER A C 1
ATOM 1532 O O . SER A 1 204 ? -31.393 2.922 22.859 1.00 93.00 204 SER A O 1
ATOM 1534 N N . LYS A 1 205 ? -29.226 3.093 22.299 1.00 90.88 205 LYS A N 1
ATOM 1535 C CA . LYS A 1 205 ? -29.076 1.678 21.935 1.00 90.88 205 LYS A CA 1
ATOM 1536 C C . LYS A 1 205 ? -29.127 0.751 23.156 1.00 90.88 205 LYS A C 1
ATOM 1538 O O . LYS A 1 205 ? -29.653 -0.353 23.045 1.00 90.88 205 LYS A O 1
ATOM 1543 N N . LEU A 1 206 ? -28.603 1.188 24.300 1.00 89.56 206 LEU A N 1
ATOM 1544 C CA . LEU A 1 206 ? -28.658 0.460 25.565 1.00 89.56 206 LEU A CA 1
ATOM 1545 C C . LEU A 1 206 ? -30.113 0.293 26.012 1.00 89.56 206 LEU A C 1
ATOM 1547 O O . LEU A 1 206 ? -30.544 -0.833 26.227 1.00 89.56 206 LEU A O 1
ATOM 1551 N N . GLU A 1 207 ? -30.893 1.379 26.054 1.00 91.19 207 GLU A N 1
ATOM 1552 C CA . GLU A 1 207 ? -32.307 1.325 26.442 1.00 91.19 207 GLU A CA 1
ATOM 1553 C C . GLU A 1 207 ? -33.136 0.484 25.456 1.00 91.19 207 GLU A C 1
ATOM 1555 O O . GLU A 1 207 ? -33.905 -0.380 25.875 1.00 91.19 207 GLU A O 1
ATOM 1560 N N . ALA A 1 208 ? -32.915 0.648 24.144 1.00 91.88 208 ALA A N 1
ATOM 1561 C CA . ALA A 1 208 ? -33.617 -0.117 23.108 1.00 91.88 208 ALA A CA 1
ATOM 1562 C C . ALA A 1 208 ? -33.417 -1.643 23.218 1.00 91.88 208 ALA A C 1
ATOM 1564 O O . ALA A 1 208 ? -34.329 -2.400 22.892 1.00 91.88 208 ALA A O 1
ATOM 1565 N N . HIS A 1 209 ? -32.253 -2.095 23.698 1.00 91.12 209 HIS A N 1
ATOM 1566 C CA . HIS A 1 209 ? -31.926 -3.515 23.885 1.00 91.12 209 HIS A CA 1
ATOM 1567 C C . HIS A 1 209 ? -31.915 -3.958 25.362 1.00 91.12 209 HIS A C 1
ATOM 1569 O O . HIS A 1 209 ? -31.561 -5.098 25.666 1.00 91.12 209 HIS A O 1
ATOM 1575 N N . ARG A 1 210 ? -32.337 -3.098 26.299 1.00 90.69 210 ARG A N 1
ATOM 1576 C CA . ARG A 1 210 ? -32.218 -3.313 27.754 1.00 90.69 210 ARG A CA 1
ATOM 1577 C C . ARG A 1 210 ? -32.882 -4.598 28.228 1.00 90.69 210 ARG A C 1
ATOM 1579 O O . ARG A 1 210 ? -32.311 -5.332 29.029 1.00 90.69 210 ARG A O 1
ATOM 1586 N N . SER A 1 211 ? -34.071 -4.903 27.705 1.00 87.44 211 SER A N 1
ATOM 1587 C CA . SER A 1 211 ? -34.788 -6.139 28.039 1.00 87.44 211 SER A CA 1
ATOM 1588 C C . SER A 1 211 ? -34.028 -7.386 27.571 1.00 87.44 211 SER A C 1
ATOM 1590 O O . SER A 1 211 ? -33.918 -8.354 28.318 1.00 87.44 211 SER A O 1
ATOM 1592 N N . GLU A 1 212 ? -33.435 -7.348 26.374 1.00 92.31 212 GLU A N 1
ATOM 1593 C CA . GLU A 1 212 ? -32.651 -8.457 25.819 1.00 92.31 212 GLU A CA 1
ATOM 1594 C C . GLU A 1 212 ? -31.353 -8.672 26.606 1.00 92.31 212 GLU A C 1
ATOM 1596 O O . GLU A 1 212 ? -31.006 -9.810 26.916 1.00 92.31 212 GLU A O 1
ATOM 1601 N N . GLN A 1 213 ? -30.677 -7.585 26.994 1.00 88.56 213 GLN A N 1
ATOM 1602 C CA . GLN A 1 213 ? -29.467 -7.617 27.818 1.00 88.56 213 GLN A CA 1
ATOM 1603 C C . GLN A 1 213 ? -29.746 -8.157 29.223 1.00 88.56 213 GLN A C 1
ATOM 1605 O O . GLN A 1 213 ? -29.054 -9.068 29.671 1.00 88.56 213 GLN A O 1
ATOM 1610 N N . VAL A 1 214 ? -30.804 -7.682 29.890 1.00 88.94 214 VAL A N 1
ATOM 1611 C CA . VAL A 1 214 ? -31.235 -8.217 31.192 1.00 88.94 214 VAL A CA 1
ATOM 1612 C C . VAL A 1 214 ? -31.616 -9.697 31.072 1.00 88.94 214 VAL A C 1
ATOM 1614 O O . VAL A 1 214 ? -31.219 -10.493 31.914 1.00 88.94 214 VAL A O 1
ATOM 1617 N N . GLN A 1 215 ? -32.299 -10.117 30.001 1.00 92.31 215 GLN A N 1
ATOM 1618 C CA . GLN A 1 215 ? -32.622 -11.531 29.744 1.00 92.31 215 GLN A CA 1
ATOM 1619 C C . GLN A 1 215 ? -31.425 -12.387 29.287 1.00 92.31 215 GLN A C 1
ATOM 1621 O O . GLN A 1 215 ? -31.537 -13.616 29.250 1.00 92.31 215 GLN A O 1
ATOM 1626 N N . ALA A 1 216 ? -30.299 -11.780 28.907 1.00 92.06 216 ALA A N 1
ATOM 1627 C CA . ALA A 1 216 ? -29.038 -12.469 28.644 1.00 92.06 216 ALA A CA 1
ATOM 1628 C C . ALA A 1 216 ? -28.215 -12.614 29.933 1.00 92.06 216 ALA A C 1
ATOM 1630 O O . ALA A 1 216 ? -27.763 -13.714 30.239 1.00 92.06 216 ALA A O 1
ATOM 1631 N N . TRP A 1 217 ? -28.102 -11.546 30.729 1.00 93.81 217 TRP A N 1
ATOM 1632 C CA . TRP A 1 217 ? -27.447 -11.583 32.038 1.00 93.81 217 TRP A CA 1
ATOM 1633 C C . TRP A 1 217 ? -28.184 -12.509 33.018 1.00 93.81 217 TRP A C 1
ATOM 1635 O O . TRP A 1 217 ? -27.563 -13.374 33.615 1.00 93.81 217 TRP A O 1
ATOM 1645 N N . LEU A 1 218 ? -29.522 -12.493 33.059 1.00 93.00 218 LEU A N 1
ATOM 1646 C CA . LEU A 1 218 ? -30.350 -13.445 33.828 1.00 93.00 218 LEU A CA 1
ATOM 1647 C C . LEU A 1 218 ? -30.299 -14.914 33.328 1.00 93.00 218 LEU A C 1
ATOM 1649 O O . LEU A 1 218 ? -31.155 -15.730 33.701 1.00 93.00 218 LEU A O 1
ATOM 1653 N N . LYS A 1 219 ? -29.333 -15.253 32.464 1.00 93.62 219 LYS A N 1
ATOM 1654 C CA . LYS A 1 219 ? -28.952 -16.621 32.074 1.00 93.62 219 LYS A CA 1
ATOM 1655 C C . LYS A 1 219 ? -27.518 -16.986 32.476 1.00 93.62 219 LYS A C 1
ATOM 1657 O O . LYS A 1 219 ? -27.215 -18.174 32.446 1.00 93.62 219 LYS A O 1
ATOM 1662 N N . THR A 1 220 ? -26.666 -16.026 32.849 1.00 95.19 220 THR A N 1
ATOM 1663 C CA . THR A 1 220 ? -25.345 -16.313 33.431 1.00 95.19 220 THR A CA 1
ATOM 1664 C C . THR A 1 220 ? -25.502 -16.859 34.848 1.00 95.19 220 THR A C 1
ATOM 1666 O O . THR A 1 220 ? -26.566 -16.734 35.460 1.00 95.19 220 THR A O 1
ATOM 1669 N N . GLU A 1 221 ? -24.445 -17.468 35.380 1.00 93.81 221 GLU A N 1
ATOM 1670 C CA . GLU A 1 221 ? -24.443 -18.018 36.739 1.00 93.81 221 GLU A CA 1
ATOM 1671 C C . GLU A 1 221 ? -24.637 -16.907 37.784 1.00 93.81 221 GLU A C 1
ATOM 1673 O O . GLU A 1 221 ? -25.499 -17.036 38.649 1.00 93.81 221 GLU A O 1
ATOM 1678 N N . GLU A 1 222 ? -23.966 -15.761 37.623 1.00 90.88 222 GLU A N 1
ATOM 1679 C CA . GLU A 1 222 ? -24.196 -14.536 38.410 1.00 90.88 222 GLU A CA 1
ATOM 1680 C C . GLU A 1 222 ? -25.672 -14.105 38.412 1.00 90.88 222 GLU A C 1
ATOM 1682 O O . GLU A 1 222 ? -26.239 -13.809 39.465 1.00 90.88 222 GLU A O 1
ATOM 1687 N N . GLY A 1 223 ? -26.312 -14.097 37.236 1.00 92.31 223 GLY A N 1
ATOM 1688 C CA . GLY A 1 223 ? -27.710 -13.707 37.085 1.00 92.31 223 GLY A CA 1
ATOM 1689 C C . GLY A 1 223 ? -28.695 -14.700 37.708 1.00 92.31 223 GLY A C 1
ATOM 1690 O O . GLY A 1 223 ? -29.765 -14.279 38.153 1.00 92.31 223 GLY A O 1
ATOM 1691 N N . GLN A 1 224 ? -28.347 -15.994 37.794 1.00 93.25 224 GLN A N 1
ATOM 1692 C CA . GLN A 1 224 ? -29.114 -16.953 38.603 1.00 93.25 224 GLN A CA 1
ATOM 1693 C C . GLN A 1 224 ? -28.868 -16.745 40.096 1.00 93.25 224 GLN A C 1
ATOM 1695 O O . GLN A 1 224 ? -29.828 -16.648 40.849 1.00 93.25 224 GLN A O 1
ATOM 1700 N N . LEU A 1 225 ? -27.611 -16.609 40.531 1.00 91.94 225 LEU A N 1
ATOM 1701 C CA . LEU A 1 225 ? -27.261 -16.408 41.941 1.00 91.94 225 LEU A CA 1
ATOM 1702 C C . LEU A 1 225 ? -27.925 -15.149 42.518 1.00 91.94 225 LEU A C 1
ATOM 1704 O O . LEU A 1 225 ? -28.436 -15.175 43.639 1.00 91.94 225 LEU A O 1
ATOM 1708 N N . TRP A 1 226 ? -27.983 -14.064 41.741 1.00 92.75 226 TRP A N 1
ATOM 1709 C CA . TRP A 1 226 ? -28.711 -12.854 42.119 1.00 92.75 226 TRP A CA 1
ATOM 1710 C C . TRP A 1 226 ? -30.227 -13.094 42.191 1.00 92.75 226 TRP A C 1
ATOM 1712 O O . TRP A 1 226 ? -30.854 -12.733 43.185 1.00 92.75 226 TRP A O 1
ATOM 1722 N N . ARG A 1 227 ? -30.814 -13.760 41.184 1.00 88.38 227 ARG A N 1
ATOM 1723 C CA . ARG A 1 227 ? -32.241 -14.135 41.163 1.00 88.38 227 ARG A CA 1
ATOM 1724 C C . ARG A 1 227 ? -32.622 -15.002 42.367 1.00 88.38 227 ARG A C 1
ATOM 1726 O O . ARG A 1 227 ? -33.639 -14.735 43.000 1.00 88.38 227 ARG A O 1
ATOM 1733 N N . ASP A 1 228 ? -31.829 -16.015 42.692 1.00 87.31 228 ASP A N 1
ATOM 1734 C CA . ASP A 1 228 ? -32.108 -16.943 43.788 1.00 87.31 228 ASP A CA 1
ATOM 1735 C C . ASP A 1 228 ? -31.943 -16.259 45.154 1.00 87.31 228 ASP A C 1
ATOM 1737 O O . ASP A 1 228 ? -32.738 -16.500 46.066 1.00 87.31 228 ASP A O 1
ATOM 1741 N N . LYS A 1 229 ? -30.982 -15.331 45.282 1.00 87.38 229 LYS A N 1
ATOM 1742 C CA . LYS A 1 229 ? -30.858 -14.442 46.448 1.00 87.38 229 LYS A CA 1
ATOM 1743 C C . LYS A 1 229 ? -32.093 -13.549 46.608 1.00 87.38 229 LYS A C 1
ATOM 1745 O O . LYS A 1 229 ? -32.627 -13.464 47.711 1.00 87.38 229 LYS A O 1
ATOM 1750 N N . GLU A 1 230 ? -32.572 -12.932 45.531 1.00 86.69 230 GLU A N 1
ATOM 1751 C CA . GLU A 1 230 ? -33.756 -12.059 45.533 1.00 86.69 230 GLU A CA 1
ATOM 1752 C C . GLU A 1 230 ? -35.045 -12.831 45.878 1.00 86.69 230 GLU A C 1
ATOM 1754 O O . GLU A 1 230 ? -35.853 -12.390 46.699 1.00 86.69 230 GLU A O 1
ATOM 1759 N N . ILE A 1 231 ? -35.210 -14.043 45.335 1.00 85.31 231 ILE A N 1
ATOM 1760 C CA . ILE A 1 231 ? -36.306 -14.962 45.687 1.00 85.31 231 ILE A CA 1
ATOM 1761 C C . ILE A 1 231 ? -36.230 -15.361 47.170 1.00 85.31 231 ILE A C 1
ATOM 1763 O O . ILE A 1 231 ? -37.252 -15.399 47.859 1.00 85.31 231 ILE A O 1
ATOM 1767 N N . LEU A 1 232 ? -35.029 -15.629 47.695 1.00 86.12 232 LEU A N 1
ATOM 1768 C CA . LEU A 1 232 ? -34.839 -15.977 49.102 1.00 86.12 232 LEU A CA 1
ATOM 1769 C C . LEU A 1 232 ? -35.133 -14.800 50.046 1.00 86.12 232 LEU A C 1
ATOM 1771 O O . LEU A 1 232 ? -35.725 -15.022 51.103 1.00 86.12 232 LEU A O 1
ATOM 1775 N N . MET A 1 233 ? -34.745 -13.571 49.691 1.00 80.31 233 MET A N 1
ATOM 1776 C CA . MET A 1 233 ? -35.025 -12.391 50.517 1.00 80.31 233 MET A CA 1
ATOM 1777 C C . MET A 1 233 ? -36.504 -12.012 50.471 1.00 80.31 233 MET A C 1
ATOM 1779 O O . MET A 1 233 ? -37.130 -11.955 51.524 1.00 80.31 233 MET A O 1
ATOM 1783 N N . SER A 1 234 ? -37.115 -11.902 49.289 1.00 79.38 234 SER A N 1
ATOM 1784 C CA . SER A 1 234 ? -38.559 -11.635 49.170 1.00 79.38 234 SER A CA 1
ATOM 1785 C C . SER A 1 234 ? -39.429 -12.681 49.891 1.00 79.38 234 SER A C 1
ATOM 1787 O O . SER A 1 234 ? -40.420 -12.324 50.533 1.00 79.38 234 SER A O 1
ATOM 1789 N N . PHE A 1 235 ? -39.026 -13.961 49.897 1.00 85.44 235 PHE A N 1
ATOM 1790 C CA . PHE A 1 235 ? -39.658 -14.988 50.735 1.00 85.44 235 PHE A CA 1
ATOM 1791 C C . PHE A 1 235 ? -39.471 -14.736 52.242 1.00 85.44 235 PHE A C 1
ATOM 1793 O O . PHE A 1 235 ? -40.408 -14.944 53.014 1.00 85.44 235 PHE A O 1
ATOM 1800 N N . ARG A 1 236 ? -38.289 -14.289 52.690 1.00 84.75 236 ARG A N 1
ATOM 1801 C CA . ARG A 1 236 ? -38.030 -13.949 54.102 1.00 84.75 236 ARG A CA 1
ATOM 1802 C C . ARG A 1 236 ? -38.864 -12.751 54.558 1.00 84.75 236 ARG A C 1
ATOM 1804 O O . ARG A 1 236 ? -39.513 -12.881 55.594 1.00 84.75 236 ARG A O 1
ATOM 1811 N N . CYS A 1 237 ? -38.902 -11.662 53.788 1.00 83.62 237 CYS A N 1
ATOM 1812 C CA . CYS A 1 237 ? -39.683 -10.457 54.096 1.00 83.62 237 CYS A CA 1
ATOM 1813 C C . CYS A 1 237 ? -41.180 -10.788 54.170 1.00 83.62 237 CYS A C 1
ATOM 1815 O O . CYS A 1 237 ? -41.791 -10.623 55.222 1.00 83.62 237 CYS A O 1
ATOM 1817 N N . GLY A 1 238 ? -41.746 -11.432 53.140 1.00 87.88 238 GLY A N 1
ATOM 1818 C CA . GLY A 1 238 ? -43.159 -11.832 53.155 1.00 87.88 238 GLY A CA 1
ATOM 1819 C C . GLY A 1 238 ? -43.523 -12.817 54.279 1.00 87.88 238 GLY A C 1
ATOM 1820 O O . GLY A 1 238 ? -44.642 -12.790 54.795 1.00 87.88 238 GLY A O 1
ATOM 1821 N N . ARG A 1 239 ? -42.587 -13.674 54.712 1.00 86.88 239 ARG A N 1
ATOM 1822 C CA . ARG A 1 239 ? -42.778 -14.564 55.871 1.00 86.88 239 ARG A CA 1
ATOM 1823 C C . ARG A 1 239 ? -42.722 -13.793 57.198 1.00 86.88 239 ARG A C 1
ATOM 1825 O O . ARG A 1 239 ? -43.484 -14.127 58.103 1.00 86.88 239 ARG A O 1
ATOM 1832 N N . TYR A 1 240 ? -41.843 -12.795 57.313 1.00 87.56 240 TYR A N 1
ATOM 1833 C CA . TYR A 1 240 ? -41.737 -11.895 58.467 1.00 87.56 240 TYR A CA 1
ATOM 1834 C C . TYR A 1 240 ? -42.997 -11.038 58.616 1.00 87.56 240 TYR A C 1
ATOM 1836 O O . TYR A 1 240 ? -43.647 -11.113 59.656 1.00 87.56 240 TYR A O 1
ATOM 1844 N N . ASP A 1 241 ? -43.423 -10.346 57.557 1.00 88.00 241 ASP A N 1
ATOM 1845 C CA . ASP A 1 241 ? -44.639 -9.524 57.546 1.00 88.00 241 ASP A CA 1
ATOM 1846 C C . ASP A 1 241 ? -45.871 -10.316 57.992 1.00 88.00 241 ASP A C 1
ATOM 1848 O O . ASP A 1 241 ? -46.663 -9.852 58.818 1.00 88.00 241 ASP A O 1
ATOM 1852 N N . MET A 1 242 ? -46.023 -11.544 57.485 1.00 89.88 242 MET A N 1
ATOM 1853 C CA . MET A 1 242 ? -47.134 -12.426 57.842 1.00 89.88 242 MET A CA 1
ATOM 1854 C C . MET A 1 242 ? -47.062 -12.902 59.298 1.00 89.88 242 MET A C 1
ATOM 1856 O O . MET A 1 242 ? -48.095 -12.920 59.969 1.00 89.88 242 MET A O 1
ATOM 1860 N N . GLN A 1 243 ? -45.879 -13.259 59.814 1.00 89.69 243 GLN A N 1
ATOM 1861 C CA . GLN A 1 243 ? -45.727 -13.649 61.222 1.00 89.69 243 GLN A CA 1
ATOM 1862 C C . GLN A 1 243 ? -46.011 -12.462 62.152 1.00 89.69 243 GLN A C 1
ATOM 1864 O O . GLN A 1 243 ? -46.847 -12.576 63.048 1.00 89.69 243 GLN A O 1
ATOM 1869 N N . THR A 1 244 ? -45.383 -11.315 61.897 1.00 87.06 244 THR A N 1
ATOM 1870 C CA . THR A 1 244 ? -45.556 -10.069 62.653 1.00 87.06 244 THR A CA 1
ATOM 1871 C C . THR A 1 244 ? -47.016 -9.612 62.635 1.00 87.06 244 THR A C 1
ATOM 1873 O O . THR A 1 244 ? -47.579 -9.298 63.682 1.00 87.06 244 THR A O 1
ATOM 1876 N N . THR A 1 245 ? -47.690 -9.674 61.481 1.00 91.50 245 THR A N 1
ATOM 1877 C CA . THR A 1 245 ? -49.128 -9.371 61.369 1.00 91.50 245 THR A CA 1
ATOM 1878 C C . THR A 1 245 ? -49.982 -10.315 62.217 1.00 91.50 245 THR A C 1
ATOM 1880 O O . THR A 1 245 ? -50.863 -9.854 62.945 1.00 91.50 245 THR A O 1
ATOM 1883 N N . LEU A 1 246 ? -49.731 -11.627 62.161 1.00 89.50 246 LEU A N 1
ATOM 1884 C CA . LEU A 1 246 ? -50.474 -12.611 62.955 1.00 89.50 246 LEU A CA 1
ATOM 1885 C C . LEU A 1 246 ? -50.241 -12.432 64.460 1.00 89.50 246 LEU A C 1
ATOM 1887 O O . LEU A 1 246 ? -51.190 -12.515 65.236 1.00 89.50 246 LEU A O 1
ATOM 1891 N N . TYR A 1 247 ? -49.006 -12.165 64.882 1.00 92.06 247 TYR A N 1
ATOM 1892 C CA . TYR A 1 247 ? -48.650 -12.068 66.299 1.00 92.06 247 TYR A CA 1
ATOM 1893 C C . TYR A 1 247 ? -49.152 -10.758 66.912 1.00 92.06 247 TYR A C 1
ATOM 1895 O O . TYR A 1 247 ? -49.703 -10.781 68.010 1.00 92.06 247 TYR A O 1
ATOM 1903 N N . ASN A 1 248 ? -49.098 -9.648 66.167 1.00 90.12 248 ASN A N 1
ATOM 1904 C CA . ASN A 1 248 ? -49.744 -8.394 66.560 1.00 90.12 248 ASN A CA 1
ATOM 1905 C C . ASN A 1 248 ? -51.262 -8.582 66.735 1.00 90.12 248 ASN A C 1
ATOM 1907 O O . ASN A 1 248 ? -51.823 -8.141 67.736 1.00 90.12 248 ASN A O 1
ATOM 1911 N N . ARG A 1 249 ? -51.930 -9.309 65.823 1.00 91.69 249 ARG A N 1
ATOM 1912 C CA . ARG A 1 249 ? -53.357 -9.654 65.976 1.00 91.69 249 ARG A CA 1
ATOM 1913 C C . ARG A 1 249 ? -53.635 -10.567 67.170 1.00 91.69 249 ARG A C 1
ATOM 1915 O O . ARG A 1 249 ? -54.681 -10.422 67.789 1.00 91.69 249 ARG A O 1
ATOM 1922 N N . LEU A 1 250 ? -52.741 -11.489 67.521 1.00 89.50 250 LEU A N 1
ATOM 1923 C CA . LEU A 1 250 ? -52.909 -12.319 68.720 1.00 89.50 250 LEU A CA 1
ATOM 1924 C C . LEU A 1 250 ? -52.728 -11.498 70.008 1.00 89.50 250 LEU A C 1
ATOM 1926 O O . LEU A 1 250 ? -53.526 -11.656 70.931 1.00 89.50 250 LEU A O 1
ATOM 1930 N N . ALA A 1 251 ? -51.772 -10.566 70.042 1.00 88.25 251 ALA A N 1
ATOM 1931 C CA . ALA A 1 251 ? -51.572 -9.643 71.161 1.00 88.25 251 ALA A CA 1
ATOM 1932 C C . ALA A 1 251 ? -52.757 -8.673 71.376 1.00 88.25 251 ALA A C 1
ATOM 1934 O O . ALA A 1 251 ? -53.074 -8.342 72.516 1.00 88.25 251 ALA A O 1
ATOM 1935 N N . GLU A 1 252 ? -53.472 -8.270 70.315 1.00 91.81 252 GLU A N 1
ATOM 1936 C CA . GLU A 1 252 ? -54.727 -7.500 70.437 1.00 91.81 252 GLU A CA 1
ATOM 1937 C C . GLU A 1 252 ? -55.822 -8.250 71.224 1.00 91.81 252 GLU A C 1
ATOM 1939 O O . GLU A 1 252 ? -56.624 -7.616 71.912 1.00 91.81 252 GLU A O 1
ATOM 1944 N N . PHE A 1 253 ? -55.871 -9.586 71.137 1.00 91.19 253 PHE A N 1
ATOM 1945 C CA . PHE A 1 253 ? -56.862 -10.415 71.841 1.00 91.19 253 PHE A CA 1
ATOM 1946 C C . PHE A 1 253 ? -56.368 -10.965 73.186 1.00 91.19 253 PHE A C 1
ATOM 1948 O O . PHE A 1 253 ? -57.185 -11.247 74.065 1.00 91.19 253 PHE A O 1
ATOM 1955 N N . PHE A 1 254 ? -55.054 -11.111 73.361 1.00 89.75 254 PHE A N 1
ATOM 1956 C CA . PHE A 1 254 ? -54.426 -11.671 74.555 1.00 89.75 254 PHE A CA 1
ATOM 1957 C C . PHE A 1 254 ? -53.295 -10.738 75.032 1.00 89.75 254 PHE A C 1
ATOM 1959 O O . PHE A 1 254 ? -52.191 -10.810 74.501 1.00 89.75 254 PHE A O 1
ATOM 1966 N N . PRO A 1 255 ? -53.525 -9.874 76.042 1.00 85.19 255 PRO A N 1
ATOM 1967 C CA . PRO A 1 255 ? -52.518 -8.901 76.490 1.00 85.19 255 PRO A CA 1
ATOM 1968 C C . PRO A 1 255 ? -51.211 -9.519 77.009 1.00 85.19 255 PRO A C 1
ATOM 1970 O O . PRO A 1 255 ? -50.155 -8.912 76.871 1.00 85.19 255 PRO A O 1
ATOM 1973 N N . ASP A 1 256 ? -51.278 -10.735 77.560 1.00 88.75 256 ASP A N 1
ATOM 1974 C CA . ASP A 1 256 ? -50.123 -11.531 78.001 1.00 88.75 256 ASP A CA 1
ATOM 1975 C C . ASP A 1 256 ? -49.637 -12.520 76.911 1.00 88.75 256 ASP A C 1
ATOM 1977 O O . ASP A 1 256 ? -49.109 -13.591 77.225 1.00 88.75 256 ASP A O 1
ATOM 1981 N N . PHE A 1 257 ? -49.872 -12.220 75.624 1.00 88.56 257 PHE A N 1
ATOM 1982 C CA . PHE A 1 257 ? -49.442 -13.072 74.511 1.00 88.56 257 PHE A CA 1
ATOM 1983 C C . PHE A 1 257 ? -47.916 -13.180 74.445 1.00 88.56 257 PHE A C 1
ATOM 1985 O O . PHE A 1 257 ? -47.197 -12.186 74.371 1.00 88.56 257 PHE A O 1
ATOM 1992 N N . ASP A 1 258 ? -47.441 -14.419 74.420 1.00 85.88 258 ASP A N 1
ATOM 1993 C CA . ASP A 1 258 ? -46.034 -14.779 74.324 1.00 85.88 258 ASP A CA 1
ATOM 1994 C C . ASP A 1 258 ? -45.935 -16.011 73.410 1.00 85.88 258 ASP A C 1
ATOM 1996 O O . ASP A 1 258 ? -46.450 -17.071 73.787 1.00 85.88 258 ASP A O 1
ATOM 2000 N N . PRO A 1 259 ? -45.326 -15.903 72.214 1.00 85.00 259 PRO A N 1
ATOM 2001 C CA . PRO A 1 259 ? -45.274 -17.000 71.254 1.00 85.00 259 PRO A CA 1
ATOM 2002 C C . PRO A 1 259 ? -44.757 -18.314 71.849 1.00 85.00 259 PRO A C 1
ATOM 2004 O O . PRO A 1 259 ? -45.379 -19.355 71.629 1.00 85.00 259 PRO A O 1
ATOM 2007 N N . GLU A 1 260 ? -43.704 -18.273 72.673 1.00 86.75 260 GLU A N 1
ATOM 2008 C CA . GLU A 1 260 ? -43.105 -19.475 73.262 1.00 86.75 260 GLU A CA 1
ATOM 2009 C C . GLU A 1 260 ? -44.077 -20.175 74.217 1.00 86.75 260 GLU A C 1
ATOM 2011 O O . GLU A 1 260 ? -44.259 -21.393 74.149 1.00 86.75 260 GLU A O 1
ATOM 2016 N N . LYS A 1 261 ? -44.768 -19.406 75.074 1.00 87.31 261 LYS A N 1
ATOM 2017 C CA . LYS A 1 261 ? -45.758 -19.954 76.022 1.00 87.31 261 LYS A CA 1
ATOM 2018 C C . LYS A 1 261 ? -46.955 -20.600 75.322 1.00 87.31 261 LYS A C 1
ATOM 2020 O O . LYS A 1 261 ? -47.563 -21.513 75.880 1.00 87.31 261 LYS A O 1
ATOM 2025 N N . PHE A 1 262 ? -47.291 -20.142 74.116 1.00 82.56 262 PHE A N 1
ATOM 2026 C CA . PHE A 1 262 ? -48.346 -20.718 73.278 1.00 82.56 262 PHE A CA 1
ATOM 2027 C C . PHE A 1 262 ? -47.837 -21.836 72.342 1.00 82.56 262 PHE A C 1
ATOM 2029 O O . PHE A 1 262 ? -48.630 -22.403 71.589 1.00 82.56 262 PHE A O 1
ATOM 2036 N N . GLY A 1 263 ? -46.545 -22.191 72.394 1.00 84.62 263 GLY A N 1
ATOM 2037 C CA . GLY A 1 263 ? -45.938 -23.215 71.534 1.00 84.62 263 GLY A CA 1
ATOM 2038 C C . GLY A 1 263 ? -45.802 -22.795 70.065 1.00 84.62 263 GLY A C 1
ATOM 2039 O O . GLY A 1 263 ? -45.696 -23.651 69.185 1.00 84.62 263 GLY A O 1
ATOM 2040 N N . LEU A 1 264 ? -45.843 -21.490 69.795 1.00 87.69 264 LEU A N 1
ATOM 2041 C CA . LEU A 1 264 ? -45.636 -20.895 68.479 1.00 87.69 264 LEU A CA 1
ATOM 2042 C C . LEU A 1 264 ? -44.140 -20.583 68.270 1.00 87.69 264 LEU A C 1
ATOM 2044 O O . LEU A 1 264 ? -43.414 -20.402 69.247 1.00 87.69 264 LEU A O 1
ATOM 2048 N N . PRO A 1 265 ? -43.656 -20.498 67.016 1.00 84.00 265 PRO A N 1
ATOM 2049 C CA . PRO A 1 265 ? -42.278 -20.095 66.739 1.00 84.00 265 PRO A CA 1
ATOM 2050 C C . PRO A 1 265 ? -41.927 -18.715 67.316 1.00 84.00 265 PRO A C 1
ATOM 2052 O O . PRO A 1 265 ? -42.778 -17.825 67.354 1.00 84.00 265 PRO A O 1
ATOM 2055 N N . GLU A 1 266 ? -40.662 -18.515 67.679 1.00 83.38 266 GLU A N 1
ATOM 2056 C CA . GLU A 1 266 ? -40.100 -17.202 68.023 1.00 83.38 266 GLU A CA 1
ATOM 2057 C C . GLU A 1 266 ? -40.355 -16.175 66.900 1.00 83.38 266 GLU A C 1
ATOM 2059 O O . GLU A 1 266 ? -40.447 -16.542 65.722 1.00 83.38 266 GLU A O 1
ATOM 2064 N N . ILE A 1 267 ? -40.485 -14.889 67.250 1.00 81.75 267 ILE A N 1
ATOM 2065 C CA . ILE A 1 267 ? -40.537 -13.802 66.261 1.00 81.75 267 ILE A CA 1
ATOM 2066 C C . ILE A 1 267 ? -39.217 -13.803 65.493 1.00 81.75 267 ILE A C 1
ATOM 2068 O O . ILE A 1 267 ? -38.145 -13.681 66.080 1.00 81.75 267 ILE A O 1
ATOM 2072 N N . MET A 1 268 ? -39.290 -13.948 64.175 1.00 81.69 268 MET A N 1
ATOM 2073 C CA . MET A 1 268 ? -38.097 -13.928 63.336 1.00 81.69 268 MET A CA 1
ATOM 2074 C C . MET A 1 268 ? -37.452 -12.536 63.339 1.00 81.69 268 MET A C 1
ATOM 2076 O O . MET A 1 268 ? -38.175 -11.540 63.392 1.00 81.69 268 MET A O 1
ATOM 2080 N N . PRO A 1 269 ? -36.116 -12.442 63.213 1.00 80.50 269 PRO A N 1
ATOM 2081 C CA . PRO A 1 269 ? -35.462 -11.160 63.003 1.00 80.50 269 PRO A CA 1
ATOM 2082 C C . PRO A 1 269 ? -35.956 -10.509 61.707 1.00 80.50 269 PRO A C 1
ATOM 2084 O O . PRO A 1 269 ? -36.217 -11.195 60.713 1.00 80.50 269 PRO A O 1
ATOM 2087 N N . ASP A 1 270 ? -36.039 -9.181 61.737 1.00 77.69 270 ASP A N 1
ATOM 2088 C CA . ASP A 1 270 ? -36.306 -8.341 60.573 1.00 77.69 270 ASP A CA 1
ATOM 2089 C C . ASP A 1 270 ? -35.237 -8.606 59.487 1.00 77.69 270 ASP A C 1
ATOM 2091 O O . ASP A 1 270 ? -34.041 -8.437 59.759 1.00 77.69 270 ASP A O 1
ATOM 2095 N N . PRO A 1 271 ? -35.621 -9.066 58.280 1.00 71.69 271 PRO A N 1
ATOM 2096 C CA . PRO A 1 271 ? -34.672 -9.353 57.208 1.00 71.69 271 PRO A CA 1
ATOM 2097 C C . PRO A 1 271 ? -34.059 -8.094 56.578 1.00 71.69 271 PRO A C 1
ATOM 2099 O O . PRO A 1 271 ? -32.953 -8.190 56.044 1.00 71.69 271 PRO A O 1
ATOM 2102 N N . ASP A 1 272 ? -34.725 -6.941 56.673 1.00 66.88 272 ASP A N 1
ATOM 2103 C CA . ASP A 1 272 ? -34.269 -5.668 56.103 1.00 66.88 272 ASP A CA 1
ATOM 2104 C C . ASP A 1 272 ? -33.488 -4.841 57.145 1.00 66.88 272 ASP A C 1
ATOM 2106 O O . ASP A 1 272 ? -32.546 -4.119 56.809 1.00 66.88 272 ASP A O 1
ATOM 2110 N N . GLY A 1 273 ? -33.798 -5.017 58.434 1.00 63.16 273 GLY A N 1
ATOM 2111 C CA . GLY A 1 273 ? -33.084 -4.413 59.569 1.00 63.16 273 GLY A CA 1
ATOM 2112 C C . GLY A 1 273 ? -31.663 -4.947 59.829 1.00 63.16 273 GLY A C 1
ATOM 2113 O O . GLY A 1 273 ? -31.010 -4.510 60.776 1.00 63.16 273 GLY A O 1
ATOM 2114 N N . ALA A 1 274 ? -31.161 -5.887 59.021 1.00 52.06 274 ALA A N 1
ATOM 2115 C CA . ALA A 1 274 ? -29.928 -6.644 59.277 1.00 52.06 274 ALA A CA 1
ATOM 2116 C C . ALA A 1 274 ? -28.612 -6.019 58.742 1.00 52.06 274 ALA A C 1
ATOM 2118 O O . ALA A 1 274 ? -27.585 -6.700 58.695 1.00 52.06 274 ALA A O 1
ATOM 2119 N N . ASN A 1 275 ? -28.602 -4.727 58.396 1.00 51.81 275 ASN A N 1
ATOM 2120 C CA . ASN A 1 275 ? -27.369 -3.935 58.264 1.00 51.81 275 ASN A CA 1
ATOM 2121 C C . ASN A 1 275 ? -27.035 -3.341 59.647 1.00 51.81 275 ASN A C 1
ATOM 2123 O O . ASN A 1 275 ? -27.677 -2.393 60.075 1.00 51.81 275 ASN A O 1
ATOM 2127 N N . GLU A 1 276 ? -26.132 -3.921 60.441 1.00 49.84 276 GLU A N 1
ATOM 2128 C CA . GLU A 1 276 ? -24.727 -3.464 60.446 1.00 49.84 276 GLU A CA 1
ATOM 2129 C C . GLU A 1 276 ? -23.683 -4.559 60.766 1.00 49.84 276 GLU A C 1
ATOM 2131 O O . GLU A 1 276 ? -22.487 -4.291 60.673 1.00 49.84 276 GLU A O 1
ATOM 2136 N N . GLN A 1 277 ? -24.084 -5.772 61.178 1.00 45.44 277 GLN A N 1
ATOM 2137 C CA . GLN A 1 277 ? -23.145 -6.766 61.752 1.00 45.44 277 GLN A CA 1
ATOM 2138 C C . GLN A 1 277 ? -23.180 -8.171 61.124 1.00 45.44 277 GLN A C 1
ATOM 2140 O O . GLN A 1 277 ? -22.389 -9.027 61.516 1.00 45.44 277 GLN A O 1
ATOM 2145 N N . ALA A 1 278 ? -24.021 -8.425 60.116 1.00 44.47 278 ALA A N 1
ATOM 2146 C CA . ALA A 1 278 ? -24.145 -9.736 59.461 1.00 44.47 278 ALA A CA 1
ATOM 2147 C C . ALA A 1 278 ? -23.011 -10.057 58.455 1.00 44.47 278 ALA A C 1
ATOM 2149 O O . ALA A 1 278 ? -23.244 -10.666 57.412 1.00 44.47 278 ALA A O 1
ATOM 2150 N N . ASN A 1 279 ? -21.769 -9.684 58.776 1.00 44.00 279 ASN A N 1
ATOM 2151 C CA . ASN A 1 279 ? -20.575 -9.924 57.955 1.00 44.00 279 ASN A CA 1
ATOM 2152 C C . ASN A 1 279 ? -20.017 -11.360 58.115 1.00 44.00 279 ASN A C 1
ATOM 2154 O O . ASN A 1 279 ? -18.816 -11.584 57.990 1.00 44.00 279 ASN A O 1
ATOM 2158 N N . ASP A 1 280 ? -20.889 -12.331 58.414 1.00 44.38 280 ASP A N 1
ATOM 2159 C CA . ASP A 1 280 ? -20.546 -13.742 58.628 1.00 44.38 280 ASP A CA 1
ATOM 2160 C C . ASP A 1 280 ? -21.443 -14.669 57.791 1.00 44.38 280 ASP A C 1
ATOM 2162 O O . ASP A 1 280 ? -22.271 -15.437 58.282 1.00 44.38 280 ASP A O 1
ATOM 2166 N N . LEU A 1 281 ? -21.268 -14.577 56.471 1.00 47.97 281 LEU A N 1
ATOM 2167 C CA . LEU A 1 281 ? -21.638 -15.634 55.527 1.00 47.97 281 LEU A CA 1
ATOM 2168 C C . LEU A 1 281 ? -20.375 -16.249 54.917 1.00 47.97 281 LEU A C 1
ATOM 2170 O O . LEU A 1 281 ? -20.269 -16.459 53.709 1.00 47.97 281 LEU A O 1
ATOM 2174 N N . SER A 1 282 ? -19.443 -16.605 55.805 1.00 45.19 282 SER A N 1
ATOM 2175 C CA . SER A 1 282 ? -18.164 -17.298 55.577 1.00 45.19 282 SER A CA 1
ATOM 2176 C C . SER A 1 282 ? -18.304 -18.730 55.008 1.00 45.19 282 SER A C 1
ATOM 2178 O O . SER A 1 282 ? -17.442 -19.580 55.217 1.00 45.19 282 SER A O 1
ATOM 2180 N N . LEU A 1 283 ? -19.423 -19.027 54.340 1.00 44.47 283 LEU A N 1
ATOM 2181 C CA . LEU A 1 283 ? -19.911 -20.363 53.980 1.00 44.47 283 LEU A CA 1
ATOM 2182 C C . LEU A 1 283 ? -20.179 -20.546 52.474 1.00 44.47 283 LEU A C 1
ATOM 2184 O O . LEU A 1 283 ? -20.563 -21.634 52.051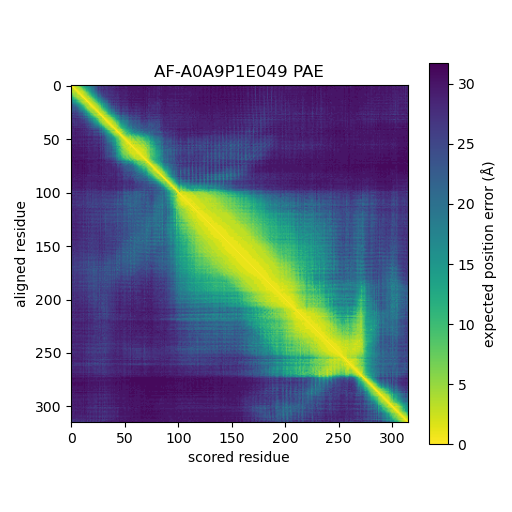 1.00 44.47 283 LEU A O 1
ATOM 2188 N N . LEU A 1 284 ? -19.935 -19.513 51.664 1.00 42.25 284 LEU A N 1
ATOM 2189 C CA . LEU A 1 284 ? -19.768 -19.622 50.213 1.00 42.25 284 LEU A CA 1
ATOM 2190 C C . LEU A 1 284 ? -18.377 -19.104 49.839 1.00 42.25 284 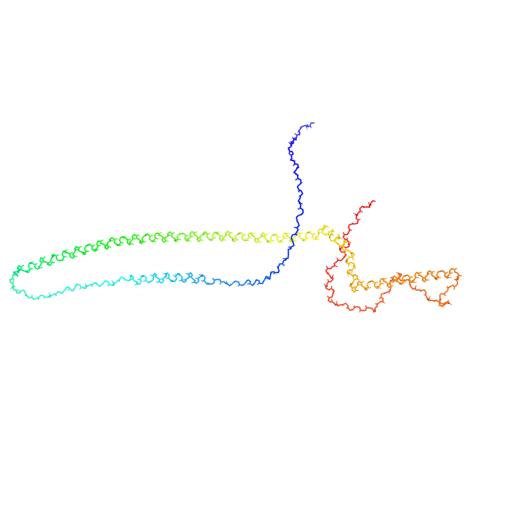LEU A C 1
ATOM 2192 O O . LEU A 1 284 ? -18.216 -17.969 49.397 1.00 42.25 284 LEU A O 1
ATOM 2196 N N . HIS A 1 285 ? -17.368 -19.954 50.036 1.00 41.31 285 HIS A N 1
ATOM 2197 C CA . HIS A 1 285 ? -16.048 -19.752 49.444 1.00 41.31 285 HIS A CA 1
ATOM 2198 C C . HIS A 1 285 ? -16.169 -20.044 47.942 1.00 41.31 285 HIS A C 1
ATOM 2200 O O . HIS A 1 285 ? -16.056 -21.184 47.498 1.00 41.31 285 HIS A O 1
ATOM 2206 N N . LEU A 1 286 ? -16.527 -19.011 47.180 1.00 44.19 286 LEU A N 1
ATOM 2207 C CA . LEU A 1 286 ? -16.362 -19.003 45.735 1.00 44.19 286 LEU A CA 1
ATOM 2208 C C . LEU A 1 286 ? -14.871 -18.813 45.467 1.00 44.19 286 LEU A C 1
ATOM 2210 O O . LEU A 1 286 ? -14.352 -17.715 45.662 1.00 44.19 286 LEU A O 1
ATOM 2214 N N . ASP A 1 287 ? -14.205 -19.884 45.038 1.00 40.78 287 ASP A N 1
ATOM 2215 C CA . ASP A 1 287 ? -12.848 -19.830 44.493 1.00 40.78 287 ASP A CA 1
ATOM 2216 C C . ASP A 1 287 ? -12.889 -19.047 43.167 1.00 40.78 287 ASP A C 1
ATOM 2218 O O . ASP A 1 287 ? -13.021 -19.622 42.084 1.00 40.78 287 ASP A O 1
ATOM 2222 N N . ILE A 1 288 ? -12.848 -17.714 43.254 1.00 49.25 288 ILE A N 1
ATOM 2223 C CA . ILE A 1 288 ? -12.637 -16.835 42.100 1.00 49.25 288 ILE A CA 1
ATOM 2224 C C . ILE A 1 288 ? -11.185 -17.052 41.646 1.00 49.25 288 ILE A C 1
ATOM 2226 O O . ILE A 1 288 ? -10.284 -16.871 42.466 1.00 49.25 288 ILE A O 1
ATOM 2230 N N . PRO A 1 289 ? -10.924 -17.443 40.386 1.00 45.53 289 PRO A N 1
ATOM 2231 C CA . PRO A 1 289 ? -9.557 -17.571 39.893 1.00 45.53 289 PRO A CA 1
ATOM 2232 C C . PRO A 1 289 ? -8.852 -16.209 39.883 1.00 45.53 289 PRO A C 1
ATOM 2234 O O . PRO A 1 289 ? -9.428 -15.228 39.405 1.00 45.53 289 PRO A O 1
ATOM 2237 N N . ASP A 1 290 ? -7.602 -16.156 40.358 1.00 52.78 290 ASP A N 1
ATOM 2238 C CA . ASP A 1 290 ? -6.777 -14.932 40.379 1.00 52.78 290 ASP A CA 1
ATOM 2239 C C . ASP A 1 290 ? -6.692 -14.270 38.983 1.00 52.78 290 ASP A C 1
ATOM 2241 O O . ASP A 1 290 ? -6.600 -13.050 38.852 1.00 52.78 290 ASP A O 1
ATOM 2245 N N . ASP A 1 291 ? -6.787 -15.074 37.917 1.00 52.62 291 ASP A N 1
ATOM 2246 C CA . ASP A 1 291 ? -6.796 -14.659 36.513 1.00 52.62 291 ASP A CA 1
ATOM 2247 C C . ASP A 1 291 ? -8.048 -13.869 36.056 1.00 52.62 291 ASP A C 1
ATOM 2249 O O . ASP A 1 291 ? -8.129 -13.489 34.884 1.00 52.62 291 ASP A O 1
ATOM 2253 N N . LEU A 1 292 ? -8.986 -13.539 36.958 1.00 46.84 292 LEU A N 1
ATOM 2254 C CA . LEU A 1 292 ? -10.094 -12.610 36.682 1.00 46.84 292 LEU A CA 1
ATOM 2255 C C . LEU A 1 292 ? -9.849 -11.148 37.110 1.00 46.84 292 LEU A C 1
ATOM 2257 O O . LEU A 1 292 ? -10.463 -10.259 36.514 1.00 46.84 292 LEU A O 1
ATOM 2261 N N . GLU A 1 293 ? -8.983 -10.853 38.090 1.00 49.44 293 GLU A N 1
ATOM 2262 C CA . GLU A 1 293 ? -8.828 -9.469 38.597 1.00 49.44 293 GLU A CA 1
ATOM 2263 C C . GLU A 1 293 ? -8.228 -8.522 37.536 1.00 49.44 293 GLU A C 1
ATOM 2265 O O . GLU A 1 293 ? -8.743 -7.422 37.304 1.00 49.44 293 GLU A O 1
ATOM 2270 N N . ASP A 1 294 ? -7.222 -8.995 36.790 1.00 50.12 294 ASP A N 1
ATOM 2271 C CA . ASP A 1 294 ? -6.588 -8.265 35.676 1.00 50.12 294 ASP A CA 1
ATOM 2272 C C . ASP A 1 294 ? -7.573 -7.901 34.540 1.00 50.12 294 ASP A C 1
ATOM 2274 O O . ASP A 1 294 ? -7.322 -6.970 33.770 1.00 50.12 294 ASP A O 1
ATOM 2278 N N . ALA A 1 295 ? -8.708 -8.602 34.419 1.00 49.66 295 ALA A N 1
ATOM 2279 C CA . ALA A 1 295 ? -9.694 -8.358 33.365 1.00 49.66 295 ALA A CA 1
ATOM 2280 C C . ALA A 1 295 ? -10.657 -7.195 33.677 1.00 49.66 295 ALA A C 1
ATOM 2282 O O . ALA A 1 295 ? -11.204 -6.587 32.753 1.00 49.66 295 ALA A O 1
ATOM 2283 N N . VAL A 1 296 ? -10.878 -6.876 34.959 1.00 47.12 296 VAL A N 1
ATOM 2284 C CA . VAL A 1 296 ? -11.931 -5.936 35.395 1.00 47.12 296 VAL A CA 1
ATOM 2285 C C . VAL A 1 296 ? -11.401 -4.512 35.600 1.00 47.12 296 VAL A C 1
ATOM 2287 O O . VAL A 1 296 ? -12.137 -3.547 35.387 1.00 47.12 296 VAL A O 1
ATOM 2290 N N . HIS A 1 297 ? -10.106 -4.342 35.890 1.00 48.97 297 HIS A N 1
ATOM 2291 C CA . HIS A 1 297 ? -9.470 -3.032 36.108 1.00 48.97 297 HIS A CA 1
ATOM 2292 C C . HIS A 1 297 ? -9.503 -2.053 34.908 1.00 48.97 297 HIS A C 1
ATOM 2294 O O . HIS A 1 297 ? -9.073 -0.908 35.041 1.00 48.97 297 HIS A O 1
ATOM 2300 N N . GLY A 1 298 ? -10.033 -2.462 33.749 1.00 43.75 298 GLY A N 1
ATOM 2301 C CA . GLY A 1 298 ? -10.285 -1.588 32.597 1.00 43.75 298 GLY A CA 1
ATOM 2302 C C . GLY A 1 298 ? -11.668 -0.914 32.550 1.00 43.75 298 GLY A C 1
ATOM 2303 O O . GLY A 1 298 ? -11.866 -0.051 31.695 1.00 43.75 298 GLY A O 1
ATOM 2304 N N . PHE A 1 299 ? -12.623 -1.288 33.413 1.00 43.34 299 PHE A N 1
ATOM 2305 C CA . PHE A 1 299 ? -14.017 -0.813 33.359 1.00 43.34 299 PHE A CA 1
ATOM 2306 C C . PHE A 1 299 ? -14.422 0.002 34.599 1.00 43.34 299 PHE A C 1
ATOM 2308 O O . PHE A 1 299 ? -15.017 -0.509 35.545 1.00 43.34 299 PHE A O 1
ATOM 2315 N N . ASP A 1 300 ? -14.154 1.309 34.563 1.00 44.91 300 ASP A N 1
ATOM 2316 C CA . ASP A 1 300 ? -14.723 2.262 35.521 1.00 44.91 300 ASP A CA 1
ATOM 2317 C C . ASP A 1 300 ? -16.208 2.537 35.205 1.00 44.91 300 ASP A C 1
ATOM 2319 O O . ASP A 1 300 ? -16.550 3.262 34.265 1.00 44.91 300 ASP A O 1
ATOM 2323 N N . PHE A 1 301 ? -17.096 1.954 36.012 1.00 47.56 301 PHE A N 1
ATOM 2324 C CA . PHE A 1 301 ? -18.541 2.185 35.943 1.00 47.56 301 PHE A CA 1
ATOM 2325 C C . PHE A 1 301 ? -18.997 3.488 36.626 1.00 47.56 301 PHE A C 1
ATOM 2327 O O . PHE A 1 301 ? -20.073 3.990 36.286 1.00 47.56 301 PHE A O 1
ATOM 2334 N N . GLU A 1 302 ? -18.216 4.076 37.541 1.00 48.03 302 GLU A N 1
ATOM 2335 C CA . GLU A 1 302 ? -18.598 5.319 38.228 1.00 48.03 302 GLU A CA 1
ATOM 2336 C C . GLU A 1 302 ? -18.589 6.506 37.258 1.00 48.03 302 GLU A C 1
ATOM 2338 O O . GLU A 1 302 ? -19.524 7.311 37.256 1.00 48.03 302 GLU A O 1
ATOM 2343 N N . THR A 1 303 ? -17.599 6.577 36.360 1.00 55.00 303 THR A N 1
ATOM 2344 C CA . THR A 1 303 ? -17.550 7.596 35.294 1.00 55.00 303 THR A CA 1
ATOM 2345 C C . THR A 1 303 ? -18.752 7.517 34.337 1.00 55.00 303 THR A C 1
ATOM 2347 O O . THR A 1 303 ? -19.172 8.539 33.791 1.00 55.00 303 THR A O 1
ATOM 2350 N N . ILE A 1 304 ? -19.351 6.335 34.143 1.00 54.34 304 ILE A N 1
ATOM 2351 C CA . ILE A 1 304 ? -20.500 6.153 33.237 1.00 54.34 304 ILE A CA 1
ATOM 2352 C C . ILE A 1 304 ? -21.805 6.651 33.877 1.00 54.34 304 ILE A C 1
A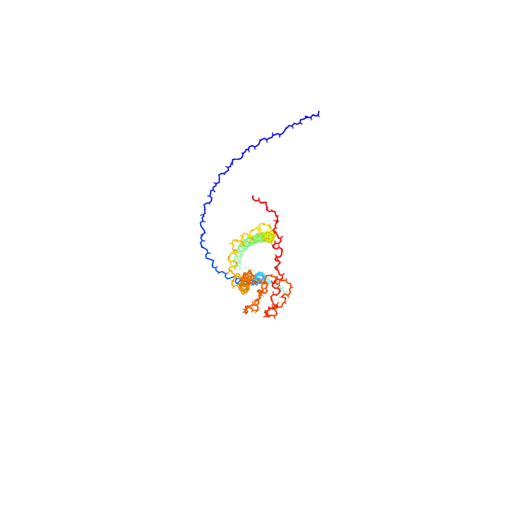TOM 2354 O O . ILE A 1 304 ? -22.618 7.278 33.197 1.00 54.34 304 ILE A O 1
ATOM 2358 N N . LEU A 1 305 ? -22.015 6.397 35.173 1.00 49.50 305 LEU A N 1
ATOM 2359 C CA . LEU A 1 305 ? -23.259 6.756 35.867 1.00 49.50 305 LEU A CA 1
ATOM 2360 C C . LEU A 1 305 ? -23.286 8.215 36.345 1.00 49.50 305 LEU A C 1
ATOM 2362 O O . LEU A 1 305 ? -24.325 8.867 36.250 1.00 49.50 305 LEU A O 1
ATOM 2366 N N . ASN A 1 306 ? -22.146 8.768 36.768 1.00 49.53 306 ASN A N 1
ATOM 2367 C CA . ASN A 1 306 ? -22.046 10.162 37.223 1.00 49.53 306 ASN A CA 1
ATOM 2368 C C . ASN A 1 306 ? -22.075 11.198 36.073 1.00 49.53 306 ASN A C 1
ATOM 2370 O O . ASN A 1 306 ? -22.012 12.402 36.315 1.00 49.53 306 ASN A O 1
ATOM 2374 N N . GLY A 1 307 ? -22.176 10.752 34.815 1.00 43.50 307 GLY A N 1
ATOM 2375 C CA . GLY A 1 307 ? -22.199 11.604 33.620 1.00 43.50 307 GLY A CA 1
ATOM 2376 C C . GLY A 1 307 ? -23.567 12.188 33.233 1.00 43.50 307 GLY A C 1
ATOM 2377 O O . GLY A 1 307 ? -23.665 12.838 32.190 1.00 43.50 307 GLY A O 1
ATOM 2378 N N . VAL A 1 308 ? -24.630 11.954 34.013 1.00 48.56 308 VAL A N 1
ATOM 2379 C CA . VAL A 1 308 ? -25.986 12.453 33.715 1.00 48.56 308 VAL A CA 1
ATOM 2380 C C . VAL A 1 308 ? -26.152 13.894 34.227 1.00 48.56 308 VAL A C 1
ATOM 2382 O O . VAL A 1 308 ? -26.129 14.107 35.438 1.00 48.56 308 VAL A O 1
ATOM 2385 N N . PRO A 1 309 ? -26.352 14.907 33.358 1.00 45.59 309 PRO A N 1
ATOM 2386 C CA . PRO A 1 309 ? -26.568 16.277 33.813 1.00 45.59 309 PRO A CA 1
ATOM 2387 C C . PRO A 1 309 ? -27.952 16.427 34.461 1.00 45.59 309 PRO A C 1
ATOM 2389 O O . PRO A 1 309 ? -28.979 16.248 33.808 1.00 45.59 309 PRO A O 1
ATOM 2392 N N . GLU A 1 310 ? -27.966 16.827 35.732 1.00 48.72 310 GLU A N 1
ATOM 2393 C CA . GLU A 1 310 ? -29.132 16.953 36.629 1.00 48.72 310 GLU A CA 1
ATOM 2394 C C . GLU A 1 310 ? -30.087 18.124 36.274 1.00 48.72 310 GLU A C 1
ATOM 2396 O O . GLU A 1 310 ? -30.650 18.785 37.137 1.00 48.72 310 GLU A O 1
ATOM 2401 N N . ASN A 1 311 ? -30.226 18.461 34.989 1.00 54.31 311 ASN A N 1
ATOM 2402 C CA . ASN A 1 311 ? -31.047 19.569 34.493 1.00 54.31 311 ASN A CA 1
ATOM 2403 C C . ASN A 1 311 ? -31.814 19.163 33.221 1.00 54.31 311 ASN A C 1
ATOM 2405 O O . ASN A 1 311 ? -31.505 19.614 32.115 1.00 54.31 311 ASN A O 1
ATOM 2409 N N . MET A 1 312 ? -32.854 18.342 33.386 1.00 48.09 312 MET A N 1
ATOM 2410 C CA . MET A 1 312 ? -34.024 18.417 32.503 1.00 48.09 312 MET A CA 1
ATOM 2411 C C . MET A 1 312 ? -35.077 19.319 33.162 1.00 48.09 312 MET A C 1
ATOM 2413 O O . MET A 1 312 ? -35.262 19.218 34.373 1.00 48.09 312 MET A O 1
ATOM 2417 N N . PRO A 1 313 ? -35.757 20.204 32.412 1.00 53.00 313 PRO A N 1
ATOM 2418 C CA . PRO A 1 313 ? -36.900 20.941 32.937 1.00 53.00 313 PRO A CA 1
ATOM 2419 C C . PRO A 1 313 ? -38.105 20.005 33.112 1.00 53.00 313 PRO A C 1
ATOM 2421 O O . PRO A 1 313 ? -38.376 19.181 32.236 1.00 53.00 313 PRO A O 1
ATOM 2424 N N . ASP A 1 314 ? -38.830 20.165 34.220 1.00 56.03 314 ASP A N 1
ATOM 2425 C CA . ASP A 1 314 ? -40.090 19.459 34.481 1.00 56.03 314 ASP A CA 1
ATOM 2426 C C . ASP A 1 314 ? -41.201 19.828 33.463 1.00 56.03 314 ASP A C 1
ATOM 2428 O O . ASP A 1 314 ? -41.161 20.924 32.887 1.00 56.03 314 ASP A O 1
ATOM 2432 N N . PRO A 1 315 ? -42.176 18.921 33.226 1.00 60.41 315 PRO A N 1
ATOM 2433 C CA . PRO A 1 315 ? -43.242 19.069 32.224 1.00 60.41 315 PRO A CA 1
ATOM 2434 C C . PRO A 1 315 ? -44.425 19.971 32.634 1.00 60.41 315 PRO A C 1
ATOM 2436 O O . PRO A 1 315 ? -44.815 19.963 33.823 1.00 60.41 315 PRO A O 1
#

Mean predicted aligned error: 21.6 Å